Protein AF-A0A5C6BWR3-F1 (afdb_monomer)

Radius of gyration: 22.63 Å; Cα contacts (8 Å, |Δi|>4): 790; chains: 1; bounding box: 56×44×79 Å

Nearest PDB structures (foldseek):
  6s6y-assembly1_D  TM=9.626E-01  e=1.693E-39  Methylorubrum extorquens PA1
  1m5s-assembly1_D  TM=9.335E-01  e=1.043E-38  Methanosarcina barkeri
  1ftr-assembly1_B  TM=9.523E-01  e=1.504E-36  Methanopyrus kandleri
  1m5h-assembly1_D  TM=9.415E-01  e=1.917E-36  Archaeoglobus fulgidus
  8fmw-assembly1_F  TM=3.858E-01  e=1.982E-01  Borreliella burgdorferi B31

InterPro domains:
  IPR002770 Formylmethanofuran: tetrahydromethanopterin formyltransferase Ftr, C-terminal [PF02741] (184-334)
  IPR014053 Formylmethanofuran: tetrahydromethanopterin formyltransferase Ftr [MF_00579] (21-335)
  IPR014053 Formylmethanofuran: tetrahydromethanopterin formyltransferase Ftr [NF002554] (22-335)
  IPR014053 Formylmethanofuran: tetrahydromethanopterin formyltransferase Ftr [TIGR03119] (28-334)
  IPR022667 Formylmethanofuran: tetrahydromethanopterin formyltransferase Ftr, N-terminal [PF01913] (22-159)
  IPR023447 Formylmethanofuran: tetrahydromethanopterin formyltransferase Ftr, ferredoxin-like superfamily [G3DSA:3.30.70.520] (24-333)
  IPR023447 Formylmethanofuran: tetrahydromethanopterin formyltransferase Ftr, ferredoxin-like superfamily [G3DSA:3.30.70.520] (37-199)
  IPR023447 Formylmethanofuran: tetrahydromethanopterin formyltransferase Ftr, ferredoxin-like superfamily [SSF55112] (22-182)
  IPR023447 Formylmethanofuran: tetrahydromethanopterin formyltransferase Ftr, ferredoxin-like superfamily [SSF55112] (183-335)

Organism: NCBI:txid2714739

Structure (mmCIF, N/CA/C/O backbone):
data_AF-A0A5C6BWR3-F1
#
_entry.id   AF-A0A5C6BWR3-F1
#
loop_
_atom_site.group_PDB
_atom_site.id
_atom_site.type_symbol
_atom_site.label_atom_id
_atom_site.label_alt_id
_atom_site.label_comp_id
_atom_site.label_asym_id
_atom_site.label_entity_id
_atom_site.label_seq_id
_atom_site.pdbx_PDB_ins_code
_atom_site.Cartn_x
_atom_site.Cartn_y
_atom_site.Cartn_z
_atom_site.occupancy
_atom_site.B_iso_or_equiv
_atom_site.auth_seq_id
_atom_site.auth_comp_id
_atom_site.auth_asym_id
_atom_site.auth_atom_id
_atom_site.pdbx_PDB_model_num
ATOM 1 N N . MET A 1 1 ? 23.998 9.385 -43.412 1.00 41.91 1 MET A N 1
ATOM 2 C CA . MET A 1 1 ? 23.043 8.281 -43.187 1.00 41.91 1 MET A CA 1
ATOM 3 C C . MET A 1 1 ? 23.664 7.295 -42.193 1.00 41.91 1 MET A C 1
ATOM 5 O O . MET A 1 1 ? 23.845 6.146 -42.541 1.00 41.91 1 MET A O 1
ATOM 9 N N . ASN A 1 2 ? 24.094 7.783 -41.014 1.00 42.47 2 ASN A N 1
ATOM 10 C CA . ASN A 1 2 ? 24.922 7.006 -40.073 1.00 42.47 2 ASN A CA 1
ATOM 11 C C . ASN A 1 2 ? 24.901 7.549 -38.621 1.00 42.47 2 ASN A C 1
ATOM 13 O O . ASN A 1 2 ? 25.891 7.437 -37.921 1.00 42.47 2 ASN A O 1
ATOM 17 N N . SER A 1 3 ? 23.821 8.198 -38.167 1.00 47.53 3 SER A N 1
ATOM 18 C CA . SER A 1 3 ? 23.766 8.791 -36.810 1.00 47.53 3 SER A CA 1
ATOM 19 C C . SER A 1 3 ? 22.638 8.259 -35.924 1.00 47.53 3 SER A C 1
ATOM 21 O O . SER A 1 3 ? 22.672 8.482 -34.722 1.00 47.53 3 SER A O 1
ATOM 23 N N . ALA A 1 4 ? 21.644 7.566 -36.487 1.00 39.88 4 ALA A N 1
ATOM 24 C CA . ALA A 1 4 ? 20.575 6.944 -35.705 1.00 39.88 4 ALA A CA 1
ATOM 25 C C . ALA A 1 4 ? 20.993 5.550 -35.204 1.00 39.88 4 ALA A C 1
ATOM 27 O O . ALA A 1 4 ? 20.824 5.249 -34.028 1.00 39.88 4 ALA A O 1
ATOM 28 N N . ASP A 1 5 ? 21.638 4.748 -36.058 1.00 36.44 5 ASP A N 1
ATOM 29 C CA . ASP A 1 5 ? 22.061 3.384 -35.708 1.00 36.44 5 ASP A CA 1
ATOM 30 C C . ASP A 1 5 ? 23.201 3.347 -34.669 1.00 36.44 5 ASP A C 1
ATOM 32 O O . ASP A 1 5 ? 23.242 2.446 -33.834 1.00 36.44 5 ASP A O 1
ATOM 36 N N . GLU A 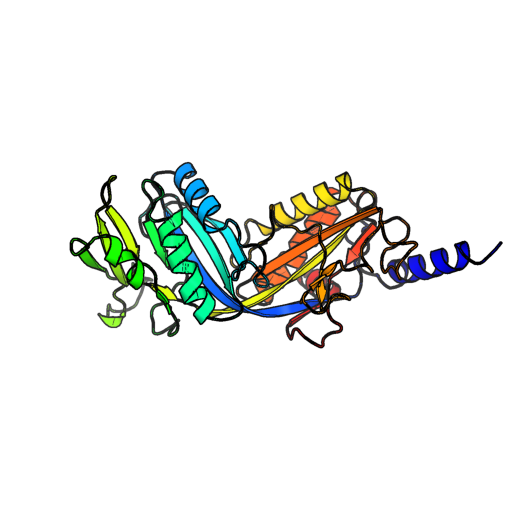1 6 ? 24.091 4.348 -34.648 1.00 36.38 6 GLU A N 1
ATOM 37 C CA . GLU A 1 6 ? 25.180 4.445 -33.656 1.00 36.38 6 GLU A CA 1
ATOM 38 C C . GLU A 1 6 ? 24.684 4.827 -32.249 1.00 36.38 6 GLU A C 1
ATOM 40 O O . GLU A 1 6 ? 25.209 4.324 -31.255 1.00 36.38 6 GLU A O 1
ATOM 45 N N . VAL A 1 7 ? 23.649 5.669 -32.148 1.00 44.06 7 VAL A N 1
ATOM 46 C CA . VAL A 1 7 ? 23.061 6.083 -30.859 1.00 44.06 7 VAL A CA 1
ATOM 47 C C . VAL A 1 7 ? 22.191 4.966 -30.281 1.00 44.06 7 VAL A C 1
ATOM 49 O O . VAL A 1 7 ? 22.315 4.646 -29.101 1.00 44.06 7 VAL A O 1
ATOM 52 N N . VAL A 1 8 ? 21.396 4.298 -31.127 1.00 41.22 8 VAL A N 1
ATOM 53 C CA . VAL A 1 8 ? 20.618 3.111 -30.733 1.00 41.22 8 VAL A CA 1
ATOM 54 C C . VAL A 1 8 ? 21.549 1.997 -30.241 1.00 41.22 8 VAL A C 1
ATOM 56 O O . VAL A 1 8 ? 21.293 1.423 -29.187 1.00 41.22 8 VAL A O 1
ATOM 59 N N . SER A 1 9 ? 22.669 1.762 -30.938 1.00 41.53 9 SER A N 1
ATOM 60 C CA . SER A 1 9 ? 23.713 0.799 -30.555 1.00 41.53 9 SER A CA 1
ATOM 61 C C . SER A 1 9 ? 24.334 1.095 -29.180 1.00 41.53 9 SER A C 1
ATOM 63 O O . SER A 1 9 ? 24.514 0.174 -28.379 1.00 41.53 9 SER A O 1
ATOM 65 N N . ALA A 1 10 ? 24.634 2.363 -28.874 1.00 46.97 10 ALA A N 1
ATOM 66 C CA . ALA A 1 10 ? 25.263 2.762 -27.612 1.00 46.97 10 ALA A CA 1
ATOM 67 C C . ALA A 1 10 ? 24.335 2.606 -26.388 1.00 46.97 10 ALA A C 1
ATOM 69 O O . ALA A 1 10 ? 24.792 2.164 -25.330 1.00 46.97 10 ALA A O 1
ATOM 70 N N . ASP A 1 11 ? 23.037 2.896 -26.529 1.00 50.03 11 ASP A N 1
ATOM 71 C CA . ASP A 1 11 ? 22.071 2.811 -25.423 1.00 50.03 11 ASP A CA 1
ATOM 72 C C . ASP A 1 11 ? 21.618 1.372 -25.123 1.00 50.03 11 ASP A C 1
ATOM 74 O O . ASP A 1 11 ? 21.481 1.009 -23.951 1.00 50.03 11 ASP A O 1
ATOM 78 N N . THR A 1 12 ? 21.487 0.494 -26.131 1.00 48.09 12 THR A N 1
ATOM 79 C CA . THR A 1 12 ? 21.347 -0.958 -25.879 1.00 48.09 12 THR A CA 1
ATOM 80 C C . THR A 1 12 ? 22.572 -1.546 -25.181 1.00 48.09 12 THR A C 1
ATOM 82 O O . THR A 1 12 ? 22.444 -2.512 -24.425 1.00 48.09 12 THR A O 1
ATOM 85 N N . HIS A 1 13 ? 23.755 -0.954 -25.382 1.00 45.31 13 HIS A N 1
ATOM 86 C CA . HIS A 1 13 ? 24.987 -1.452 -24.781 1.00 45.31 13 HIS A CA 1
ATOM 87 C C . HIS A 1 13 ? 24.979 -1.311 -23.252 1.00 45.31 13 HIS A C 1
ATOM 89 O O . HIS A 1 13 ? 25.303 -2.281 -22.574 1.00 45.31 13 HIS A O 1
ATOM 95 N N . ARG A 1 14 ? 24.507 -0.180 -22.699 1.00 53.06 14 ARG A N 1
ATOM 96 C CA . ARG A 1 14 ? 24.440 0.056 -21.237 1.00 53.06 14 ARG A CA 1
ATOM 97 C C . ARG A 1 14 ? 23.651 -1.014 -20.479 1.00 53.06 14 ARG A C 1
ATOM 99 O O . ARG A 1 14 ? 24.096 -1.502 -19.449 1.00 53.06 14 ARG A O 1
ATOM 106 N N . TRP A 1 15 ? 22.499 -1.430 -20.998 1.00 59.53 15 TRP A N 1
ATOM 107 C CA . TRP A 1 15 ? 21.642 -2.402 -20.312 1.00 59.53 15 TRP A CA 1
ATOM 108 C C . TRP A 1 15 ? 22.181 -3.836 -20.371 1.00 59.53 15 TRP A C 1
ATOM 110 O O . TRP A 1 15 ? 21.967 -4.611 -19.437 1.00 59.53 15 TRP A O 1
ATOM 120 N N . VAL A 1 16 ? 22.881 -4.194 -21.454 1.00 52.94 16 VAL A N 1
ATOM 121 C CA . VAL A 1 16 ? 23.348 -5.565 -21.715 1.00 52.94 16 VAL A CA 1
ATOM 122 C C . VAL A 1 16 ? 24.736 -5.835 -21.126 1.00 52.94 16 VAL A C 1
ATOM 124 O O . VAL A 1 16 ? 24.954 -6.946 -20.642 1.00 52.94 16 VAL A O 1
ATOM 127 N N . THR A 1 17 ? 25.658 -4.863 -21.121 1.00 52.78 17 THR A N 1
ATOM 128 C CA . THR A 1 17 ? 27.005 -5.063 -20.548 1.00 52.78 17 THR A CA 1
ATOM 129 C C . THR A 1 17 ? 27.085 -4.831 -19.042 1.00 52.78 17 THR A C 1
ATOM 131 O O . THR A 1 17 ? 27.896 -5.489 -18.397 1.00 52.78 17 THR A O 1
ATOM 134 N N . ASP A 1 18 ? 26.214 -3.995 -18.462 1.00 56.44 18 ASP A N 1
ATOM 135 C CA . ASP A 1 18 ? 26.294 -3.612 -17.038 1.00 56.44 18 ASP A CA 1
ATOM 136 C C . ASP A 1 18 ? 25.306 -4.373 -16.124 1.00 56.44 18 ASP A C 1
ATOM 138 O O . ASP A 1 18 ? 25.186 -4.074 -14.936 1.00 56.44 18 ASP A O 1
ATOM 142 N N . SER A 1 19 ? 24.611 -5.392 -16.647 1.00 66.31 19 SER A N 1
ATOM 143 C CA . SER A 1 19 ? 23.618 -6.191 -15.903 1.00 66.31 19 SER A CA 1
ATOM 144 C C . SER A 1 19 ? 24.008 -7.678 -15.828 1.00 66.31 19 SER A C 1
ATOM 146 O O . SER A 1 19 ? 23.371 -8.513 -16.480 1.00 66.31 19 SER A O 1
ATOM 148 N N . PRO A 1 20 ? 25.045 -8.061 -15.052 1.00 78.81 20 PRO A N 1
ATOM 149 C CA . PRO A 1 20 ? 25.453 -9.464 -14.908 1.00 78.81 20 PRO A CA 1
ATOM 150 C C . PRO A 1 20 ? 24.359 -10.347 -14.293 1.00 78.81 20 PRO A C 1
ATOM 152 O O . PRO A 1 20 ? 24.307 -11.549 -14.555 1.00 78.81 20 PRO A O 1
ATOM 155 N N . LEU A 1 21 ? 23.470 -9.765 -13.482 1.00 92.62 21 LEU A N 1
ATOM 156 C CA . LEU A 1 21 ? 22.380 -10.493 -12.853 1.00 92.62 21 LEU A CA 1
ATOM 157 C C . LEU A 1 21 ? 21.209 -10.689 -13.822 1.00 92.62 21 LEU A C 1
ATOM 159 O O . LEU A 1 21 ? 20.688 -9.739 -14.409 1.00 92.62 21 LEU A O 1
ATOM 163 N N . ARG A 1 22 ? 20.754 -11.941 -13.922 1.00 94.44 22 ARG A N 1
ATOM 164 C CA . ARG A 1 22 ? 19.570 -12.342 -14.686 1.00 94.44 22 ARG A CA 1
ATOM 165 C C . ARG A 1 22 ? 18.644 -13.230 -13.861 1.00 94.44 22 ARG A C 1
ATOM 167 O O . ARG A 1 22 ? 19.094 -14.005 -13.007 1.00 94.44 22 ARG A O 1
ATOM 174 N N . ILE A 1 23 ? 17.350 -13.130 -14.148 1.00 96.00 23 ILE A N 1
ATOM 175 C CA . ILE A 1 23 ? 16.297 -14.016 -13.635 1.00 96.00 23 ILE A CA 1
ATOM 176 C C . ILE A 1 23 ? 15.417 -14.403 -14.820 1.00 96.00 23 ILE A C 1
ATOM 178 O O . ILE A 1 23 ? 14.924 -13.514 -15.505 1.00 96.00 23 ILE A O 1
ATOM 182 N N . ALA A 1 24 ? 15.242 -15.702 -15.086 1.00 95.69 24 ALA A N 1
ATOM 183 C CA . ALA A 1 24 ? 14.538 -16.187 -16.284 1.00 95.69 24 ALA A CA 1
ATOM 184 C C . ALA A 1 24 ? 15.028 -15.4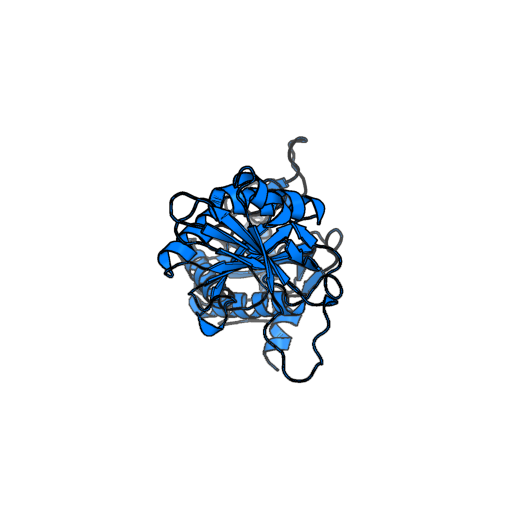98 -17.580 1.00 95.69 24 ALA A C 1
ATOM 186 O O . ALA A 1 24 ? 14.240 -15.029 -18.401 1.00 95.69 24 ALA A O 1
ATOM 187 N N . ASP A 1 25 ? 16.353 -15.353 -17.697 1.00 95.25 25 ASP A N 1
ATOM 188 C CA . ASP A 1 25 ? 17.074 -14.629 -18.756 1.00 95.25 25 ASP A CA 1
ATOM 189 C C . ASP A 1 25 ? 16.767 -13.127 -18.901 1.00 95.25 25 ASP A C 1
ATOM 191 O O . ASP A 1 25 ? 17.398 -12.453 -19.723 1.00 95.25 25 ASP A O 1
ATOM 195 N N . VAL A 1 26 ? 15.878 -12.568 -18.075 1.00 96.75 26 VAL A N 1
ATOM 196 C CA . VAL A 1 26 ? 15.601 -11.129 -17.999 1.00 96.75 26 VAL A CA 1
ATOM 197 C C . VAL A 1 26 ? 16.766 -10.430 -17.289 1.00 96.75 26 VAL A C 1
ATOM 199 O O . VAL A 1 26 ? 17.092 -10.809 -16.158 1.00 96.75 26 VAL A O 1
ATOM 202 N N . PRO A 1 27 ? 17.414 -9.429 -17.912 1.00 95.56 27 PRO A N 1
ATOM 203 C CA . PRO A 1 27 ? 18.480 -8.663 -17.275 1.00 95.56 27 PRO A CA 1
ATOM 204 C C . PRO A 1 27 ? 17.935 -7.750 -16.174 1.00 95.56 27 PRO A C 1
ATOM 206 O O . PRO A 1 27 ? 16.902 -7.095 -16.339 1.00 95.56 27 PRO A O 1
ATOM 209 N N . ILE A 1 28 ? 18.660 -7.687 -15.057 1.00 96.44 28 ILE A N 1
ATOM 210 C CA . ILE A 1 28 ? 18.368 -6.787 -13.940 1.00 96.44 28 ILE A CA 1
ATOM 211 C C . ILE A 1 28 ? 19.413 -5.675 -13.920 1.00 96.44 28 ILE A C 1
ATOM 213 O O . ILE A 1 28 ? 20.599 -5.948 -13.747 1.00 96.44 28 ILE A O 1
ATOM 217 N N . HIS A 1 29 ? 18.983 -4.423 -14.050 1.00 94.44 29 HIS A N 1
ATOM 218 C CA . HIS A 1 29 ? 19.881 -3.271 -14.044 1.00 94.44 29 HIS A CA 1
ATOM 219 C C . HIS A 1 29 ? 20.571 -3.101 -12.682 1.00 94.44 29 HIS A C 1
ATOM 221 O O . HIS A 1 29 ? 19.919 -3.167 -11.637 1.00 94.44 29 HIS A O 1
ATOM 227 N N . ALA A 1 30 ? 21.887 -2.863 -12.694 1.00 93.56 30 ALA A N 1
ATOM 228 C CA . ALA A 1 30 ? 22.700 -2.557 -11.515 1.00 93.56 30 ALA A CA 1
ATOM 229 C C . ALA A 1 30 ? 22.419 -1.138 -10.978 1.00 93.56 30 ALA A C 1
ATOM 231 O O . ALA A 1 30 ? 23.242 -0.231 -11.064 1.00 93.56 30 ALA A O 1
ATOM 232 N N . THR A 1 31 ? 21.221 -0.946 -10.430 1.00 95.50 31 THR A N 1
ATOM 233 C CA . THR A 1 31 ? 20.740 0.322 -9.868 1.00 95.50 31 THR A CA 1
ATOM 234 C C . THR A 1 31 ? 20.068 0.095 -8.511 1.00 95.50 31 THR A C 1
ATOM 236 O O . THR A 1 31 ? 20.087 -1.014 -7.967 1.00 95.50 31 THR A O 1
ATOM 239 N N . PHE A 1 32 ? 19.470 1.139 -7.942 1.00 97.50 32 PHE A N 1
ATOM 240 C CA . PHE A 1 32 ? 18.723 1.073 -6.693 1.00 97.50 32 PHE A CA 1
ATOM 241 C C . PHE A 1 32 ? 17.388 1.808 -6.772 1.00 97.50 32 PHE A C 1
ATOM 243 O O . PHE A 1 32 ? 17.242 2.766 -7.531 1.00 97.50 32 PHE A O 1
ATOM 250 N N . ALA A 1 33 ? 16.437 1.362 -5.950 1.00 98.38 33 ALA A N 1
ATOM 251 C CA . ALA A 1 33 ? 15.227 2.112 -5.639 1.00 98.38 33 ALA A CA 1
ATOM 252 C C . ALA A 1 33 ? 15.500 3.073 -4.477 1.00 98.38 33 ALA A C 1
ATOM 254 O O . ALA A 1 33 ? 16.098 2.672 -3.474 1.00 98.38 33 ALA A O 1
ATOM 255 N N . GLU A 1 34 ? 15.066 4.326 -4.596 1.00 98.19 34 GLU A N 1
ATOM 256 C CA . GLU A 1 34 ? 15.233 5.341 -3.549 1.00 98.19 34 GLU A CA 1
ATOM 257 C C . GLU A 1 34 ? 13.909 5.601 -2.828 1.00 98.19 34 GLU A C 1
ATOM 259 O O . GLU A 1 34 ? 12.944 6.057 -3.437 1.00 98.19 34 GLU A O 1
ATOM 264 N N . ALA A 1 35 ? 13.885 5.320 -1.525 1.00 98.12 35 ALA A N 1
ATOM 265 C CA . ALA A 1 35 ? 12.690 5.376 -0.693 1.00 98.12 35 ALA A CA 1
ATOM 266 C C . ALA A 1 35 ? 12.846 6.332 0.501 1.00 98.12 35 ALA A C 1
ATOM 268 O O . ALA A 1 35 ? 13.946 6.769 0.867 1.00 98.12 35 ALA A O 1
ATOM 269 N N . PHE A 1 36 ? 11.716 6.648 1.124 1.00 97.75 36 PHE A N 1
ATOM 270 C CA . PHE A 1 36 ? 11.552 7.772 2.037 1.00 97.75 36 PHE A CA 1
ATOM 271 C C . PHE A 1 36 ? 11.055 7.325 3.401 1.00 97.75 36 PHE A C 1
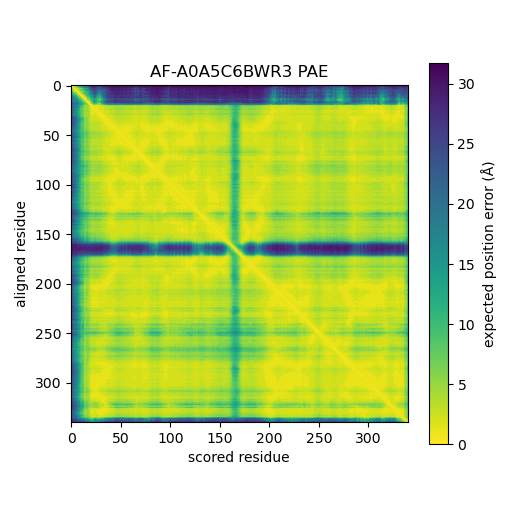ATOM 273 O O . PHE A 1 36 ? 10.320 6.349 3.523 1.00 97.75 36 PHE A O 1
ATOM 280 N N . ASP A 1 37 ? 11.422 8.083 4.430 1.00 98.19 37 ASP A N 1
ATOM 281 C CA . ASP A 1 37 ? 10.810 7.917 5.740 1.00 98.19 37 ASP A CA 1
ATOM 282 C C . ASP A 1 37 ? 9.346 8.320 5.711 1.00 98.19 37 ASP A C 1
ATOM 284 O O . ASP A 1 37 ? 8.981 9.399 5.238 1.00 98.19 37 ASP A O 1
ATOM 288 N N . MET A 1 38 ? 8.520 7.477 6.308 1.00 98.31 38 MET A N 1
ATOM 289 C CA . MET A 1 38 ? 7.101 7.716 6.485 1.00 98.31 38 MET A CA 1
ATOM 290 C C . MET A 1 38 ? 6.682 7.357 7.903 1.00 98.31 38 MET A C 1
ATOM 292 O O . MET A 1 38 ? 7.436 6.786 8.691 1.00 98.31 38 MET A O 1
ATOM 296 N N . LYS A 1 39 ? 5.452 7.721 8.252 1.00 98.50 39 LYS A N 1
ATOM 297 C CA . LYS A 1 39 ? 4.769 7.161 9.416 1.00 98.50 39 LYS A CA 1
ATOM 298 C C . LYS A 1 39 ? 3.755 6.158 8.922 1.00 98.50 39 LYS A C 1
ATOM 300 O O . LYS A 1 39 ? 3.093 6.428 7.922 1.00 98.50 39 LYS A O 1
ATOM 305 N N . MET A 1 40 ? 3.572 5.079 9.667 1.00 98.56 40 MET A N 1
ATOM 306 C CA . MET A 1 40 ? 2.536 4.100 9.376 1.00 98.56 40 MET A CA 1
ATOM 307 C C . MET A 1 40 ? 1.656 3.799 10.581 1.00 98.56 40 MET A C 1
ATOM 309 O O . MET A 1 40 ? 2.041 4.002 11.737 1.00 98.56 40 MET A O 1
ATOM 313 N N . THR A 1 41 ? 0.463 3.293 10.295 1.00 98.69 41 THR A N 1
ATOM 314 C CA . THR A 1 41 ? -0.357 2.547 11.247 1.00 98.69 41 THR A CA 1
ATOM 315 C C . THR A 1 41 ? -0.923 1.306 10.566 1.00 98.69 41 THR A C 1
ATOM 317 O O . THR A 1 41 ? -0.984 1.228 9.337 1.00 98.69 41 THR A O 1
ATOM 320 N N . ARG A 1 42 ? -1.350 0.343 11.380 1.00 98.44 42 ARG A N 1
ATOM 321 C CA . ARG A 1 42 ? -2.005 -0.884 10.941 1.00 98.44 42 ARG A CA 1
ATOM 322 C C . ARG A 1 42 ? -3.374 -0.985 11.594 1.00 98.44 42 ARG A C 1
ATOM 324 O O . ARG A 1 42 ? -3.518 -0.716 12.790 1.00 98.44 42 ARG A O 1
ATOM 331 N N . LEU A 1 43 ? -4.368 -1.374 10.811 1.00 98.62 43 LEU A N 1
ATOM 332 C CA . LEU A 1 43 ? -5.763 -1.496 11.223 1.00 98.62 43 LEU A CA 1
ATOM 333 C C . LEU A 1 43 ? -6.274 -2.889 10.893 1.00 98.62 43 LEU A C 1
ATOM 335 O O . LEU A 1 43 ? -5.831 -3.496 9.921 1.00 98.62 43 LEU A O 1
ATOM 339 N N . ILE A 1 44 ? -7.235 -3.360 11.678 1.00 98.75 44 ILE A N 1
ATOM 340 C CA . ILE A 1 44 ? -7.971 -4.590 11.404 1.00 98.75 44 ILE A CA 1
ATOM 341 C C . ILE A 1 44 ? -9.450 -4.232 11.318 1.00 98.75 44 ILE A C 1
ATOM 343 O O . ILE A 1 44 ? -10.012 -3.681 12.266 1.00 98.75 44 ILE A O 1
ATOM 347 N N . ILE A 1 45 ? -10.070 -4.539 10.183 1.00 98.81 45 ILE A N 1
ATOM 348 C CA . ILE A 1 45 ? -11.523 -4.495 10.017 1.00 98.81 45 ILE A CA 1
ATOM 349 C C . ILE A 1 45 ? -12.027 -5.928 10.083 1.00 98.81 45 ILE A C 1
ATOM 351 O O . ILE A 1 45 ? -11.466 -6.804 9.426 1.00 98.81 45 ILE A O 1
ATOM 355 N N . THR A 1 46 ? -13.085 -6.161 10.848 1.00 98.88 46 THR A N 1
ATOM 356 C CA . THR A 1 46 ? -13.821 -7.430 10.843 1.00 98.88 46 THR A CA 1
ATOM 357 C C . THR A 1 46 ? -15.279 -7.175 10.497 1.00 98.88 46 THR A C 1
ATOM 359 O O . THR A 1 46 ? -15.771 -6.056 10.662 1.00 98.88 46 THR A O 1
ATOM 362 N N . ALA A 1 47 ? -15.972 -8.193 10.002 1.00 98.69 47 ALA A N 1
ATOM 363 C CA . ALA A 1 47 ? -17.377 -8.115 9.615 1.00 98.69 47 ALA A CA 1
ATOM 364 C C . ALA A 1 47 ? -18.058 -9.483 9.784 1.00 98.69 47 ALA A C 1
ATOM 366 O O . ALA A 1 47 ? -17.436 -10.442 10.238 1.00 98.69 47 ALA A O 1
ATOM 367 N N . ALA A 1 48 ? -19.352 -9.584 9.474 1.00 98.25 48 ALA A N 1
ATOM 368 C CA . ALA A 1 48 ? -20.078 -10.855 9.554 1.00 98.25 48 ALA A CA 1
ATOM 369 C C . ALA A 1 48 ? -19.530 -11.919 8.584 1.00 98.25 48 ALA A C 1
ATOM 371 O O . ALA A 1 48 ? -19.513 -13.104 8.916 1.00 98.25 48 ALA A O 1
ATOM 372 N N . ASP A 1 49 ? -19.051 -11.494 7.416 1.00 97.94 49 ASP A N 1
ATOM 373 C CA . ASP A 1 49 ? -18.457 -12.341 6.387 1.00 97.94 49 ASP A CA 1
ATOM 374 C C . ASP A 1 49 ? -17.346 -11.594 5.625 1.00 97.94 49 ASP A C 1
ATOM 376 O O . ASP A 1 49 ? -17.075 -10.411 5.855 1.00 97.94 49 ASP A O 1
ATOM 380 N N . GLN A 1 50 ? -16.664 -12.307 4.725 1.00 97.00 50 GLN A N 1
ATOM 381 C CA . GLN A 1 50 ? -15.562 -11.739 3.950 1.00 97.00 50 GLN A CA 1
ATOM 382 C C . GLN A 1 50 ? -16.028 -10.689 2.930 1.00 97.00 50 GLN A C 1
ATOM 384 O O . GLN A 1 50 ? -15.251 -9.794 2.604 1.00 97.00 50 GLN A O 1
ATOM 389 N N . GLU A 1 51 ? -17.264 -10.772 2.437 1.00 98.38 51 GLU A N 1
ATOM 390 C CA . GLU A 1 51 ? -17.790 -9.834 1.443 1.00 98.38 51 GLU A CA 1
ATOM 391 C C . GLU A 1 51 ? -17.934 -8.437 2.057 1.00 98.38 51 GLU A C 1
ATOM 393 O O . GLU A 1 51 ? -17.434 -7.459 1.494 1.00 98.38 51 GLU A O 1
ATOM 398 N N . TRP A 1 52 ? -18.497 -8.346 3.265 1.00 98.44 52 TRP A N 1
ATOM 399 C CA . TRP A 1 52 ? -18.571 -7.082 4.002 1.00 98.44 52 TRP A CA 1
ATOM 400 C C . TRP A 1 52 ? -17.194 -6.535 4.389 1.00 98.44 52 TRP A C 1
ATOM 402 O O . TRP A 1 52 ? -16.962 -5.327 4.282 1.00 98.44 52 TRP A O 1
ATOM 412 N N . CYS A 1 53 ? -16.258 -7.405 4.786 1.00 97.69 53 CYS A N 1
ATOM 413 C CA . CYS A 1 53 ? -14.867 -7.013 5.034 1.00 97.69 53 CYS A CA 1
ATOM 414 C C . CYS A 1 53 ? -14.227 -6.386 3.791 1.00 97.69 53 CYS A C 1
ATOM 416 O O . CYS A 1 53 ? -13.666 -5.290 3.864 1.00 97.69 53 CYS A O 1
ATOM 418 N N . ASP A 1 54 ? -14.325 -7.070 2.650 1.00 97.94 54 ASP A N 1
ATOM 419 C CA . ASP A 1 54 ? -13.731 -6.628 1.392 1.00 97.94 54 ASP A CA 1
ATOM 420 C C . ASP A 1 54 ? -14.374 -5.314 0.912 1.00 97.94 54 ASP A C 1
ATOM 422 O O . ASP A 1 54 ? -13.660 -4.418 0.460 1.00 97.94 54 ASP A O 1
ATOM 426 N N . ALA A 1 55 ? -15.692 -5.145 1.076 1.00 98.69 55 ALA A N 1
ATOM 427 C CA . ALA A 1 55 ? -16.398 -3.907 0.743 1.00 98.69 55 ALA A CA 1
ATOM 428 C C . ALA A 1 55 ? -15.950 -2.719 1.617 1.00 98.69 55 ALA A C 1
ATOM 430 O O . ALA A 1 55 ? -15.636 -1.646 1.091 1.00 98.69 55 ALA A O 1
ATOM 431 N N . ALA A 1 56 ? -15.863 -2.910 2.941 1.00 98.75 56 ALA A N 1
ATOM 432 C CA . ALA A 1 56 ? -15.383 -1.886 3.873 1.00 98.75 56 ALA A CA 1
ATOM 433 C C . ALA A 1 56 ? -13.934 -1.483 3.570 1.00 98.75 56 ALA A C 1
ATOM 435 O O . ALA A 1 56 ? -13.601 -0.295 3.527 1.00 98.75 56 ALA A O 1
ATOM 436 N N . ALA A 1 57 ? -13.073 -2.474 3.324 1.00 98.44 57 ALA A N 1
ATOM 437 C CA . ALA A 1 57 ? -11.682 -2.240 2.980 1.00 98.44 57 ALA A CA 1
ATOM 438 C C . ALA A 1 57 ? -11.550 -1.500 1.648 1.00 98.44 57 ALA A C 1
ATOM 440 O O . ALA A 1 57 ? -10.889 -0.466 1.608 1.00 98.44 57 ALA A O 1
ATOM 441 N N . ALA A 1 58 ? -12.221 -1.953 0.585 1.00 98.44 58 ALA A N 1
ATOM 442 C CA . ALA A 1 58 ? -12.190 -1.297 -0.721 1.00 98.44 58 ALA A CA 1
ATOM 443 C C . ALA A 1 58 ? -12.614 0.179 -0.634 1.00 98.44 58 ALA A C 1
ATOM 445 O O . ALA A 1 58 ? -11.945 1.050 -1.196 1.00 98.44 58 ALA A O 1
ATOM 446 N N . ALA A 1 59 ? -13.675 0.478 0.125 1.00 98.69 59 ALA A N 1
ATOM 447 C CA . ALA A 1 59 ? -14.110 1.849 0.369 1.00 98.69 59 ALA A CA 1
ATOM 448 C C . ALA A 1 59 ? -13.064 2.660 1.156 1.00 98.69 59 ALA A C 1
ATOM 450 O O . ALA A 1 59 ? -12.771 3.801 0.797 1.00 98.69 59 ALA A O 1
ATOM 451 N N . MET A 1 60 ? -12.473 2.078 2.206 1.00 98.56 60 MET A N 1
ATOM 452 C CA . MET A 1 60 ? -11.509 2.759 3.075 1.00 98.56 60 MET A CA 1
ATOM 453 C C . MET A 1 60 ? -10.192 3.094 2.365 1.00 98.56 60 MET A C 1
ATOM 455 O O . MET A 1 60 ? -9.641 4.184 2.568 1.00 98.56 60 MET A O 1
ATOM 459 N N . VAL A 1 61 ? -9.683 2.162 1.556 1.00 98.56 61 VAL A N 1
ATOM 460 C CA . VAL A 1 61 ? -8.386 2.294 0.877 1.00 98.56 61 VAL A CA 1
ATOM 461 C C . VAL A 1 61 ? -8.478 3.060 -0.449 1.00 98.56 61 VAL A C 1
ATOM 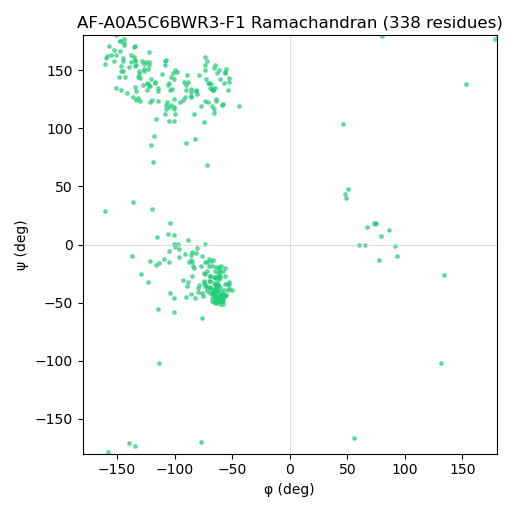463 O O . VAL A 1 61 ? -7.470 3.536 -0.966 1.00 98.56 61 VAL A O 1
ATOM 466 N N . GLY A 1 62 ? -9.689 3.241 -0.988 1.00 97.81 62 GLY A N 1
ATOM 467 C CA . GLY A 1 62 ? -9.929 4.015 -2.206 1.00 97.81 62 GLY A CA 1
ATOM 468 C C . GLY A 1 62 ? -9.395 5.452 -2.126 1.00 97.81 62 GLY A C 1
ATOM 469 O O . GLY A 1 62 ? -9.367 6.067 -1.060 1.00 97.81 62 GLY A O 1
ATOM 470 N N . PHE A 1 63 ? -8.961 6.012 -3.262 1.00 98.06 63 PHE A N 1
ATOM 471 C CA . PHE A 1 63 ? -8.308 7.332 -3.328 1.00 98.06 63 PHE A CA 1
ATOM 472 C C . PHE A 1 63 ? -7.144 7.465 -2.322 1.00 98.06 63 PHE A C 1
ATOM 474 O O . PHE A 1 63 ? -7.080 8.410 -1.537 1.00 98.06 63 PHE A O 1
ATOM 481 N N . GLY A 1 64 ? -6.263 6.465 -2.292 1.00 98.06 64 GLY A N 1
ATOM 482 C CA . GLY A 1 64 ? -5.169 6.329 -1.327 1.00 98.06 64 GLY A CA 1
ATOM 483 C C . GLY A 1 64 ? -3.854 5.899 -1.972 1.00 98.06 64 GLY A C 1
ATOM 484 O O . GLY A 1 64 ? -3.146 5.077 -1.408 1.00 98.06 64 GLY A O 1
ATOM 485 N N . THR A 1 65 ? -3.565 6.387 -3.183 1.00 97.88 65 THR A N 1
ATOM 486 C CA . THR A 1 65 ? -2.479 5.847 -4.020 1.00 97.88 65 THR A CA 1
ATOM 487 C C . THR A 1 65 ? -1.144 6.554 -3.845 1.00 97.88 65 THR A C 1
ATOM 489 O O . THR A 1 65 ? -0.112 5.952 -4.094 1.00 97.88 65 THR A O 1
ATOM 492 N N . SER A 1 66 ? -1.160 7.850 -3.519 1.00 96.44 66 SER A N 1
ATOM 493 C CA . SER A 1 66 ? 0.061 8.628 -3.319 1.00 96.44 66 SER A CA 1
ATOM 494 C C . SER A 1 66 ? -0.147 9.763 -2.329 1.00 96.44 66 SER A C 1
ATOM 496 O O . SER A 1 66 ? -1.103 10.543 -2.455 1.00 96.44 66 SER A O 1
ATOM 498 N N . VAL A 1 67 ? 0.795 9.930 -1.402 1.00 94.62 67 VAL A N 1
ATOM 499 C CA . VAL A 1 67 ? 0.759 11.018 -0.415 1.00 94.62 67 VAL A CA 1
ATOM 500 C C . VAL A 1 67 ? 0.809 12.416 -1.031 1.00 94.62 67 VAL A C 1
ATOM 502 O O . VAL A 1 67 ? 0.341 13.358 -0.395 1.00 94.62 67 VAL A O 1
ATOM 505 N N . ILE A 1 68 ? 1.296 12.560 -2.270 1.00 90.50 68 ILE A N 1
ATOM 506 C CA . ILE A 1 68 ? 1.424 13.855 -2.962 1.00 90.50 68 ILE A CA 1
ATOM 507 C C . ILE A 1 68 ? 0.072 14.574 -3.074 1.00 90.50 68 ILE A C 1
ATOM 509 O O . ILE A 1 68 ? -0.003 15.781 -2.854 1.00 90.50 68 ILE A O 1
ATOM 513 N N . ALA A 1 69 ? -0.995 13.845 -3.412 1.00 93.12 69 ALA A N 1
ATOM 514 C CA . ALA A 1 69 ? -2.322 14.429 -3.637 1.00 93.12 69 ALA A CA 1
ATOM 515 C C . ALA A 1 69 ? -3.451 13.727 -2.865 1.00 93.12 69 ALA A C 1
ATOM 517 O O . ALA A 1 69 ? -4.460 14.363 -2.561 1.00 93.12 69 ALA A O 1
ATOM 518 N N . CYS A 1 70 ? -3.293 12.447 -2.507 1.00 96.88 70 CYS A N 1
ATOM 519 C CA . CYS A 1 70 ? -4.284 11.725 -1.700 1.00 96.88 70 CYS A CA 1
ATOM 520 C C . CYS A 1 70 ? -4.110 11.997 -0.194 1.00 96.88 70 CYS A C 1
ATOM 522 O O . CYS A 1 70 ? -5.035 11.785 0.593 1.00 96.88 70 CYS A O 1
ATOM 524 N N . GLY A 1 71 ? -2.920 12.452 0.222 1.00 95.81 71 GLY A N 1
ATOM 525 C CA . GLY A 1 71 ? -2.537 12.687 1.619 1.00 95.81 71 GLY A CA 1
ATOM 526 C C . GLY A 1 71 ? -2.189 11.421 2.412 1.00 95.81 71 GLY A C 1
ATOM 527 O O . GLY A 1 71 ? -1.604 11.519 3.485 1.00 95.81 71 GLY A O 1
ATOM 528 N N . VAL A 1 72 ? -2.508 10.236 1.893 1.00 98.44 72 VAL A N 1
ATOM 529 C CA . VAL A 1 72 ? -2.185 8.935 2.490 1.00 98.44 72 VAL A CA 1
ATOM 530 C C . VAL A 1 72 ? -1.972 7.909 1.378 1.00 98.44 72 VAL A C 1
ATOM 532 O O . VAL A 1 72 ? -2.666 7.952 0.358 1.00 98.44 72 VAL A O 1
ATOM 535 N N . GLU A 1 73 ? -1.028 7.006 1.598 1.00 98.81 73 GLU A N 1
ATOM 536 C CA . GLU A 1 73 ? -0.859 5.753 0.864 1.00 98.81 73 GLU A CA 1
ATOM 537 C C . GLU A 1 73 ? -1.456 4.634 1.717 1.00 98.81 73 GLU A C 1
ATOM 539 O O . GLU A 1 73 ? -1.067 4.445 2.865 1.00 98.81 73 GLU A O 1
ATOM 544 N N . ILE A 1 74 ? -2.498 3.963 1.234 1.00 98.81 74 ILE A N 1
ATOM 545 C CA . ILE A 1 74 ? -3.259 3.002 2.036 1.00 98.81 74 ILE A CA 1
ATOM 546 C C . ILE A 1 74 ? -3.766 1.877 1.146 1.00 98.81 74 ILE A C 1
ATOM 548 O O . ILE A 1 74 ? -4.329 2.123 0.083 1.00 98.81 74 ILE A O 1
ATOM 552 N N . ALA A 1 75 ? -3.586 0.638 1.592 1.00 98.69 75 ALA A N 1
ATOM 553 C CA . ALA A 1 75 ? -4.094 -0.531 0.891 1.00 98.69 75 ALA A CA 1
ATOM 554 C C . ALA A 1 75 ? -4.370 -1.684 1.855 1.00 98.69 75 ALA A C 1
ATOM 556 O O . ALA A 1 75 ? -3.959 -1.678 3.019 1.00 98.69 75 ALA A O 1
ATOM 557 N N . VAL A 1 76 ? -5.077 -2.686 1.339 1.00 98.31 76 VAL A N 1
ATOM 558 C CA . VAL A 1 76 ? -5.183 -3.981 2.003 1.00 98.31 76 VAL A CA 1
ATOM 559 C C . VAL A 1 76 ? -3.793 -4.600 2.049 1.00 98.31 76 VAL A C 1
ATOM 561 O O . VAL A 1 76 ? -3.146 -4.744 1.017 1.00 98.31 76 VAL A O 1
ATOM 564 N N . GLU A 1 77 ? -3.360 -4.959 3.251 1.00 97.56 77 GLU A N 1
ATOM 565 C CA . GLU A 1 77 ? -2.174 -5.782 3.459 1.00 97.56 77 GLU A CA 1
ATOM 566 C C . GLU A 1 77 ? -2.523 -7.231 3.126 1.00 97.56 77 GLU A C 1
ATOM 568 O O . GLU A 1 77 ? -2.015 -7.796 2.168 1.00 97.56 77 GLU A O 1
ATOM 573 N N . ARG A 1 78 ? -3.450 -7.820 3.892 1.00 95.06 78 ARG A N 1
ATOM 574 C CA . ARG A 1 78 ? -3.897 -9.202 3.700 1.00 95.06 78 ARG A CA 1
ATOM 575 C C . ARG A 1 78 ? -5.259 -9.457 4.332 1.00 95.06 78 ARG A C 1
ATOM 577 O O . ARG A 1 78 ? -5.688 -8.749 5.244 1.00 95.06 78 ARG A O 1
ATOM 584 N N . ARG A 1 79 ? -5.915 -10.526 3.883 1.00 96.06 79 ARG A N 1
ATOM 585 C CA . ARG A 1 79 ? -7.077 -11.102 4.573 1.00 96.06 79 ARG A CA 1
ATOM 586 C C . ARG A 1 79 ? -6.631 -11.845 5.836 1.00 96.06 79 ARG A C 1
ATOM 588 O O . ARG A 1 79 ? -5.515 -12.366 5.889 1.00 96.06 79 ARG A O 1
ATOM 595 N N . LEU A 1 80 ? -7.507 -11.871 6.834 1.00 96.06 80 LEU A N 1
ATOM 596 C CA . LEU A 1 80 ? -7.301 -12.506 8.132 1.00 96.06 80 LEU A CA 1
ATOM 597 C C . LEU A 1 80 ? -8.372 -13.568 8.369 1.00 96.06 80 LEU A C 1
ATOM 599 O O . LEU A 1 80 ? -9.562 -13.337 8.134 1.00 96.06 80 LEU A O 1
ATOM 603 N N . LEU A 1 81 ? -7.949 -14.717 8.883 1.00 95.38 81 LEU A N 1
ATOM 604 C CA . LEU A 1 81 ? -8.853 -15.742 9.387 1.00 95.38 81 LEU A CA 1
ATOM 605 C C . LEU A 1 81 ? -9.497 -15.290 10.701 1.00 95.38 81 LEU A C 1
ATOM 607 O O . LEU A 1 81 ? -8.925 -14.504 11.452 1.00 95.38 81 LEU A O 1
ATOM 611 N N . ALA A 1 82 ? -10.648 -15.875 11.032 1.00 96.19 82 ALA A N 1
ATOM 612 C CA . ALA A 1 82 ? -11.329 -15.658 12.309 1.00 96.19 82 ALA A CA 1
ATOM 613 C C . ALA A 1 82 ? -10.407 -15.823 13.531 1.00 96.19 82 ALA A C 1
ATOM 615 O O . ALA A 1 82 ? -10.468 -15.028 14.462 1.00 96.19 82 ALA A O 1
ATOM 616 N N . SER A 1 83 ? -9.504 -16.805 13.500 1.00 95.31 83 SER A N 1
ATOM 617 C CA . SER A 1 83 ? -8.531 -17.072 14.568 1.00 95.31 83 SER A CA 1
ATOM 618 C C . SER A 1 83 ? -7.443 -16.007 14.729 1.00 95.31 83 SER A C 1
ATOM 620 O O . SER A 1 83 ? -6.722 -16.029 15.720 1.00 95.31 83 SER A O 1
ATOM 622 N N . GLU A 1 84 ? -7.282 -15.114 13.753 1.00 93.44 84 GLU A N 1
ATOM 623 C CA . GLU A 1 84 ? -6.279 -14.044 13.757 1.00 93.44 84 GLU A CA 1
ATOM 624 C C . GLU A 1 84 ? -6.869 -12.688 14.172 1.00 93.44 84 GLU A C 1
ATOM 626 O O . GLU A 1 84 ? -6.143 -11.696 14.223 1.00 93.44 84 GLU A O 1
ATOM 631 N N . THR A 1 85 ? -8.180 -12.610 14.427 1.00 95.88 85 THR A N 1
ATOM 632 C CA . THR A 1 85 ? -8.863 -11.345 14.716 1.00 95.88 85 THR A CA 1
ATOM 633 C C . THR A 1 85 ? -9.286 -11.224 16.180 1.00 95.88 85 THR A C 1
ATOM 635 O O . THR A 1 85 ? -9.537 -12.234 16.843 1.00 95.88 85 THR A O 1
ATOM 638 N N . PRO A 1 86 ? -9.424 -9.991 16.707 1.00 92.50 86 PRO A N 1
ATOM 639 C CA . PRO A 1 86 ? -9.772 -9.784 18.114 1.00 92.50 86 PRO A CA 1
ATOM 640 C C . PRO A 1 86 ? -11.164 -10.279 18.530 1.00 92.50 86 PRO A C 1
ATOM 642 O O . PRO A 1 86 ? -11.395 -10.493 19.718 1.00 92.50 86 PRO A O 1
ATOM 645 N N . ASP A 1 87 ? -12.103 -10.416 17.592 1.00 95.50 87 ASP A N 1
ATOM 646 C CA . ASP A 1 87 ? -13.502 -10.773 17.861 1.00 95.50 87 ASP A CA 1
ATOM 647 C C . ASP A 1 87 ? -13.923 -12.126 17.266 1.00 95.50 87 ASP A C 1
ATOM 649 O O . ASP A 1 87 ? -15.098 -12.489 17.345 1.00 95.50 87 ASP A O 1
ATOM 653 N N . GLY A 1 88 ? -12.980 -12.890 16.703 1.00 96.88 88 GLY A N 1
ATOM 654 C CA . GLY A 1 88 ? -13.245 -14.227 16.173 1.00 96.88 88 GLY A CA 1
ATOM 655 C C . GLY A 1 88 ? -14.021 -14.237 14.854 1.00 96.88 88 GLY A C 1
ATOM 656 O O . GLY A 1 88 ? -14.600 -15.265 14.501 1.00 96.88 88 GLY A O 1
ATOM 657 N N . ARG A 1 89 ? -14.071 -13.114 14.132 1.00 98.25 89 ARG A N 1
ATOM 658 C CA . ARG A 1 89 ? -14.770 -12.973 12.846 1.00 98.25 89 ARG A CA 1
ATOM 659 C C . ARG A 1 89 ? -13.781 -12.884 11.680 1.00 98.25 89 ARG A C 1
ATOM 661 O O . ARG A 1 89 ? -12.616 -12.563 11.903 1.00 98.25 89 ARG A O 1
ATOM 668 N N . PRO A 1 90 ? -14.174 -13.182 10.428 1.00 98.38 90 PRO A N 1
ATOM 669 C CA . PRO A 1 90 ? -13.295 -12.926 9.288 1.00 98.38 90 PRO A CA 1
ATOM 670 C C . PRO A 1 90 ? -12.886 -11.451 9.250 1.00 98.38 90 PRO A C 1
ATOM 672 O O . PRO A 1 90 ? -13.658 -10.569 9.640 1.00 98.38 90 PRO A O 1
ATOM 675 N N . GLY A 1 91 ? -11.671 -11.182 8.777 1.00 98.31 91 GLY A N 1
ATOM 676 C CA . GLY A 1 91 ? -11.122 -9.836 8.810 1.00 98.31 91 GLY A CA 1
ATOM 677 C C . GLY A 1 91 ? -10.193 -9.500 7.658 1.00 98.31 91 GLY A C 1
ATOM 678 O O . GLY A 1 91 ? -9.846 -10.321 6.810 1.00 98.31 91 GLY A O 1
ATOM 679 N N . VAL A 1 92 ? -9.776 -8.244 7.647 1.00 98.38 92 VAL A N 1
ATOM 680 C CA . VAL A 1 92 ? -8.823 -7.686 6.696 1.00 98.38 92 VAL A CA 1
ATOM 681 C C . VAL A 1 92 ? -7.909 -6.713 7.423 1.00 98.38 92 VAL A C 1
ATOM 683 O O . VAL A 1 92 ? -8.363 -5.836 8.163 1.00 98.38 92 VAL A O 1
ATOM 686 N N . ALA A 1 93 ? -6.609 -6.890 7.215 1.00 98.31 93 ALA A N 1
ATOM 687 C CA . ALA A 1 93 ? -5.596 -5.971 7.686 1.00 98.31 93 ALA A CA 1
ATOM 688 C C . ALA A 1 93 ? -5.327 -4.898 6.631 1.00 98.31 93 ALA A C 1
ATOM 690 O O . ALA A 1 93 ? -5.221 -5.182 5.435 1.00 98.31 93 ALA A O 1
ATOM 691 N N . ILE A 1 94 ? -5.202 -3.659 7.089 1.00 98.75 94 ILE A N 1
ATOM 692 C CA . ILE A 1 94 ? -4.902 -2.493 6.262 1.00 98.75 94 ILE A CA 1
ATOM 693 C C . ILE A 1 94 ? -3.658 -1.827 6.826 1.00 98.75 94 ILE A C 1
ATOM 695 O O . ILE A 1 94 ? -3.578 -1.573 8.032 1.00 98.75 94 ILE A O 1
ATOM 699 N N . LEU A 1 95 ? -2.722 -1.497 5.942 1.00 98.81 95 LEU A N 1
ATOM 700 C CA . LEU A 1 95 ? -1.600 -0.629 6.265 1.00 98.81 95 LEU A CA 1
ATOM 701 C C . LEU A 1 95 ? -1.844 0.739 5.638 1.00 98.81 95 LEU A C 1
ATOM 703 O O . LEU A 1 95 ? -2.331 0.847 4.512 1.00 98.81 95 LEU A O 1
ATOM 707 N N . ALA A 1 96 ? -1.521 1.783 6.393 1.00 98.81 96 ALA A N 1
ATOM 708 C CA . ALA A 1 96 ? -1.644 3.158 5.948 1.00 98.81 96 ALA A CA 1
ATOM 709 C C . ALA A 1 96 ? -0.379 3.936 6.288 1.00 98.81 96 ALA A C 1
ATOM 711 O O . ALA A 1 96 ? 0.066 3.918 7.436 1.00 98.81 96 ALA A O 1
ATOM 712 N N . PHE A 1 97 ? 0.137 4.660 5.305 1.00 98.81 97 PHE A N 1
ATOM 713 C CA . PHE A 1 97 ? 1.382 5.401 5.324 1.00 98.81 97 PHE A CA 1
ATOM 714 C C . PHE A 1 97 ? 1.109 6.868 5.002 1.00 98.81 97 PHE A C 1
ATOM 716 O O . PHE A 1 97 ? 0.311 7.207 4.128 1.00 98.81 97 PHE A O 1
ATOM 723 N N . ALA A 1 98 ? 1.761 7.772 5.724 1.00 98.50 98 ALA A N 1
ATOM 724 C CA . ALA A 1 98 ? 1.725 9.192 5.404 1.00 98.50 98 ALA A CA 1
ATOM 725 C C . ALA A 1 98 ? 3.061 9.865 5.717 1.00 98.50 98 ALA A C 1
ATOM 727 O O . ALA A 1 98 ? 3.838 9.400 6.552 1.00 98.50 98 ALA A O 1
ATOM 728 N N . VAL A 1 99 ? 3.284 11.032 5.112 1.00 96.75 99 VAL A N 1
ATOM 729 C CA . VAL A 1 99 ? 4.483 11.858 5.346 1.00 96.75 99 VAL A CA 1
ATOM 730 C C . VAL A 1 99 ? 4.627 12.321 6.801 1.00 96.75 99 VAL A C 1
ATOM 732 O O . VAL A 1 99 ? 5.701 12.732 7.229 1.00 96.75 99 VAL A O 1
ATOM 735 N N . SER A 1 100 ? 3.546 12.296 7.589 1.00 97.94 100 SER A N 1
ATOM 736 C CA . SER A 1 100 ? 3.585 12.676 8.999 1.00 97.94 100 SER A CA 1
ATOM 737 C C . SER A 1 100 ? 2.508 11.982 9.827 1.00 97.94 100 SER A C 1
ATOM 739 O O . SER A 1 100 ? 1.451 11.598 9.329 1.00 97.94 100 SER A O 1
ATOM 741 N N . GLY A 1 101 ? 2.743 11.906 11.139 1.00 97.81 101 GLY A N 1
ATOM 742 C CA . GLY A 1 101 ? 1.770 11.361 12.083 1.00 97.81 101 GLY A CA 1
ATOM 743 C C . GLY A 1 101 ? 0.485 12.186 12.153 1.00 97.81 101 GLY A C 1
ATOM 744 O O . GLY A 1 101 ? -0.593 11.617 12.263 1.00 97.81 101 GLY A O 1
ATOM 745 N N . LYS A 1 102 ? 0.587 13.512 11.992 1.00 97.94 102 LYS A N 1
ATOM 746 C CA . LYS A 1 102 ? -0.576 14.411 11.946 1.00 97.94 102 LYS A CA 1
ATOM 747 C C . LYS A 1 102 ? -1.489 14.108 10.759 1.00 97.94 102 LYS A C 1
ATOM 749 O O . LYS A 1 102 ? -2.705 14.188 10.893 1.00 97.94 102 LYS A O 1
ATOM 754 N N . GLU A 1 103 ? -0.916 13.751 9.610 1.00 98.06 103 GLU A N 1
ATOM 755 C CA . GLU A 1 103 ? -1.722 13.398 8.442 1.00 98.06 103 GLU A CA 1
ATOM 756 C C . GLU A 1 103 ? -2.408 12.036 8.637 1.00 98.06 103 GLU A C 1
ATOM 758 O O . GLU A 1 103 ? -3.591 11.928 8.329 1.00 98.06 103 GLU A O 1
ATOM 763 N N . LEU A 1 104 ? -1.757 11.045 9.269 1.00 98.19 104 LEU A N 1
ATOM 764 C CA . LEU A 1 104 ? -2.441 9.809 9.696 1.00 98.19 104 LEU A CA 1
ATOM 765 C C . LEU A 1 104 ? -3.595 10.098 10.669 1.00 98.19 104 LEU A C 1
ATOM 767 O O . LEU A 1 104 ? -4.710 9.616 10.475 1.00 98.19 104 LEU A O 1
ATOM 771 N N . GLU A 1 105 ? -3.350 10.926 11.687 1.00 97.81 105 GLU A N 1
ATOM 772 C CA . GLU A 1 105 ? -4.345 11.327 12.693 1.00 97.81 105 GLU A CA 1
ATOM 773 C C . GLU A 1 105 ? -5.556 12.053 12.080 1.00 97.81 105 GLU A C 1
ATOM 775 O O . GLU A 1 105 ? -6.642 12.031 12.655 1.00 97.81 105 GLU A O 1
ATOM 780 N N . LYS A 1 106 ? -5.393 12.653 10.897 1.00 97.69 106 LYS A N 1
ATOM 781 C CA . LYS A 1 106 ? -6.457 13.298 10.118 1.00 97.69 106 LYS A CA 1
ATOM 782 C C . LYS A 1 106 ? -7.154 12.335 9.150 1.00 97.69 106 LYS A C 1
ATOM 784 O O . LYS A 1 106 ? -8.380 12.345 9.053 1.00 97.69 106 LYS A O 1
ATOM 789 N N . GLN A 1 107 ? -6.393 11.528 8.412 1.00 98.38 107 GLN A N 1
ATOM 790 C CA . GLN A 1 107 ? -6.900 10.686 7.323 1.00 98.38 107 GLN A CA 1
ATOM 791 C C . GLN A 1 107 ? -7.640 9.452 7.839 1.00 98.38 107 GLN A C 1
ATOM 793 O O . GLN A 1 107 ? -8.727 9.138 7.351 1.00 98.38 107 GLN A O 1
ATOM 798 N N . ILE A 1 108 ? -7.088 8.772 8.846 1.00 98.62 108 ILE A N 1
ATOM 799 C CA . ILE A 1 108 ? -7.628 7.496 9.324 1.00 98.62 108 ILE A CA 1
ATOM 800 C C . ILE A 1 108 ? -9.026 7.637 9.936 1.00 98.62 108 ILE A C 1
ATOM 802 O O . ILE A 1 108 ? -9.913 6.912 9.485 1.00 98.62 108 ILE A O 1
ATOM 806 N N . PRO A 1 109 ? -9.305 8.573 10.868 1.00 98.44 109 PRO A N 1
ATOM 807 C CA . PRO A 1 109 ? -10.655 8.704 11.416 1.00 98.44 109 PRO A CA 1
ATOM 808 C C . PRO A 1 109 ? -11.676 9.110 10.352 1.00 98.44 109 PRO A C 1
ATOM 810 O O . PRO A 1 109 ? -12.809 8.640 10.383 1.00 98.44 109 PRO A O 1
ATOM 813 N N . ARG A 1 110 ? -11.285 9.966 9.395 1.00 98.38 110 ARG A N 1
ATOM 814 C CA . ARG A 1 110 ? -12.168 10.403 8.306 1.00 98.38 110 ARG A CA 1
ATOM 815 C C . ARG A 1 110 ? -12.587 9.225 7.430 1.00 98.38 110 ARG A C 1
ATOM 817 O O . ARG A 1 110 ? -13.770 9.079 7.141 1.00 98.38 110 ARG A O 1
ATOM 824 N N . ARG A 1 111 ? -11.628 8.388 7.031 1.00 98.69 111 ARG A N 1
ATOM 825 C CA . ARG A 1 111 ? -11.882 7.187 6.225 1.00 98.69 111 ARG A CA 1
ATOM 826 C C . ARG A 1 111 ? -12.663 6.148 7.018 1.00 98.69 111 ARG A C 1
ATOM 828 O O . ARG A 1 111 ? -13.705 5.697 6.566 1.00 98.69 111 ARG A O 1
ATOM 835 N N . ALA A 1 112 ? -12.236 5.843 8.241 1.00 98.75 112 ALA A N 1
ATOM 836 C CA . ALA A 1 112 ? -12.938 4.908 9.113 1.00 98.75 112 ALA A CA 1
ATOM 837 C C . ALA A 1 112 ? -14.402 5.319 9.348 1.00 98.75 112 ALA A C 1
ATOM 839 O O . ALA A 1 112 ? -15.297 4.489 9.246 1.00 98.75 112 ALA A O 1
ATOM 840 N N . GLY A 1 113 ? -14.665 6.603 9.600 1.00 98.62 113 GLY A N 1
ATOM 841 C CA . GLY A 1 113 ? -16.013 7.102 9.867 1.00 98.62 113 GLY A CA 1
ATOM 842 C C . GLY A 1 113 ? -16.942 7.142 8.654 1.00 98.62 113 GLY A C 1
ATOM 843 O O . GLY A 1 113 ? -18.151 7.156 8.846 1.00 98.62 113 GLY A O 1
ATOM 844 N N . GLN A 1 114 ? -16.409 7.188 7.430 1.00 98.56 114 GLN A N 1
ATOM 845 C CA . GLN A 1 114 ? -17.209 7.289 6.200 1.00 98.56 114 GLN A CA 1
ATOM 846 C C . GLN A 1 114 ? -17.212 6.007 5.359 1.00 98.56 114 GLN A C 1
ATOM 848 O O . GLN A 1 114 ? -18.028 5.888 4.448 1.00 98.56 114 GLN A O 1
ATOM 853 N N . CYS A 1 115 ? -16.321 5.060 5.660 1.00 98.75 115 CYS A N 1
ATOM 854 C CA . CYS A 1 115 ? -16.156 3.823 4.898 1.00 98.75 115 CYS A CA 1
ATOM 855 C C . CYS A 1 115 ? -16.325 2.560 5.749 1.00 98.75 115 CYS A C 1
ATOM 857 O O . CYS A 1 115 ? -16.773 1.549 5.224 1.00 98.75 115 CYS A O 1
ATOM 859 N N . VAL A 1 116 ? -15.952 2.598 7.035 1.00 98.81 116 VAL A N 1
ATOM 860 C CA . VAL A 1 116 ? -16.030 1.426 7.923 1.00 98.81 116 VAL A CA 1
ATOM 861 C C . VAL A 1 116 ? -17.263 1.525 8.805 1.00 98.81 116 VAL A C 1
ATOM 863 O O . VAL A 1 116 ? -18.143 0.696 8.668 1.00 98.81 116 VAL A O 1
ATOM 866 N N . LEU A 1 117 ? -17.404 2.587 9.607 1.00 98.75 117 LEU A N 1
ATOM 867 C CA . LEU A 1 117 ? -18.573 2.811 10.475 1.00 98.75 117 LEU A CA 1
ATOM 868 C C . LEU A 1 117 ? -19.909 2.729 9.716 1.00 98.75 117 LEU A C 1
ATOM 870 O O . LEU A 1 117 ? -20.918 2.328 10.282 1.00 98.75 117 LEU A O 1
ATOM 874 N N . THR A 1 118 ? -19.915 3.130 8.446 1.00 98.69 118 THR A N 1
ATOM 875 C CA . THR A 1 118 ? -21.087 3.121 7.560 1.00 98.69 118 THR A CA 1
ATOM 876 C C . THR A 1 118 ? -21.311 1.784 6.848 1.00 98.69 118 THR A C 1
ATOM 878 O O . THR A 1 118 ? -22.373 1.591 6.259 1.00 98.69 118 THR A O 1
ATOM 881 N N . CYS A 1 119 ? -20.331 0.876 6.869 1.00 98.75 119 CYS A N 1
ATOM 882 C CA . CYS A 1 119 ? -20.424 -0.436 6.244 1.00 98.75 119 CYS A CA 1
ATOM 883 C C . CYS A 1 119 ? -21.081 -1.442 7.211 1.00 98.75 119 CYS A C 1
ATOM 885 O O . CYS A 1 119 ? -20.650 -1.528 8.369 1.00 98.75 119 CYS A O 1
ATOM 887 N N . PRO A 1 120 ? -22.091 -2.213 6.758 1.00 98.69 120 PRO A N 1
ATOM 888 C CA . PRO A 1 120 ? -22.819 -3.158 7.598 1.00 98.69 120 PRO A CA 1
ATOM 889 C C . PRO A 1 120 ? -21.925 -4.134 8.353 1.00 98.69 120 PRO A C 1
ATOM 891 O O . PRO A 1 120 ? -20.949 -4.662 7.818 1.00 98.69 120 PRO A O 1
ATOM 894 N N . THR A 1 121 ? -22.324 -4.448 9.584 1.00 98.56 121 THR A N 1
ATOM 895 C CA . THR A 1 121 ? -21.733 -5.485 10.443 1.00 98.56 121 THR A CA 1
ATOM 896 C C . THR A 1 121 ? -20.289 -5.237 10.884 1.00 98.56 121 THR A C 1
ATOM 898 O O . THR A 1 121 ? -19.722 -6.070 11.594 1.00 98.56 121 THR A O 1
ATOM 901 N N . THR A 1 122 ? -19.655 -4.139 10.476 1.00 98.88 122 THR A N 1
ATOM 902 C CA . THR A 1 122 ? -18.215 -3.970 10.686 1.00 98.88 122 THR A CA 1
ATOM 903 C C . THR A 1 122 ? -17.836 -3.667 12.137 1.00 98.88 122 THR A C 1
ATOM 905 O O . THR A 1 122 ? -18.603 -3.112 12.923 1.00 98.88 122 THR A O 1
ATOM 908 N N . ALA A 1 123 ? -16.599 -4.011 12.490 1.00 98.88 123 ALA A N 1
ATOM 909 C CA . ALA A 1 123 ? -15.898 -3.486 13.655 1.00 98.88 123 ALA A CA 1
ATOM 910 C C . ALA A 1 123 ? -14.461 -3.093 13.277 1.00 98.88 123 ALA A C 1
ATOM 912 O O . ALA A 1 123 ? -13.920 -3.567 12.276 1.00 98.88 123 ALA A O 1
ATOM 913 N N . LEU A 1 124 ? -13.851 -2.200 14.063 1.00 98.81 124 LEU A N 1
ATOM 914 C CA . LEU A 1 124 ? -12.534 -1.623 13.767 1.00 98.81 124 LEU A CA 1
ATOM 915 C C . LEU A 1 124 ? -11.570 -1.710 14.955 1.00 98.81 124 LEU A C 1
ATOM 917 O O . LEU A 1 124 ? -11.813 -1.139 16.022 1.00 98.81 124 LEU A O 1
ATOM 921 N N . TYR A 1 125 ? -10.421 -2.337 14.730 1.00 98.38 125 TYR A N 1
ATOM 922 C CA . TYR A 1 125 ? -9.408 -2.617 15.743 1.00 98.38 125 TYR A CA 1
ATOM 923 C C . TYR A 1 125 ? -8.040 -2.056 15.353 1.00 98.38 125 TYR A C 1
ATOM 925 O O . TYR A 1 125 ? -7.739 -1.837 14.175 1.00 98.38 125 TYR A O 1
ATOM 933 N N . ALA A 1 126 ? -7.191 -1.835 16.357 1.00 96.94 126 ALA A N 1
ATOM 934 C CA . ALA A 1 126 ? -5.775 -1.596 16.124 1.00 96.94 126 ALA A CA 1
ATOM 935 C C . ALA A 1 126 ? -5.116 -2.883 15.611 1.00 96.94 126 ALA A C 1
ATOM 937 O O . ALA A 1 126 ? -5.388 -3.961 16.128 1.00 96.94 126 ALA A O 1
ATOM 938 N N . GLY A 1 127 ? -4.243 -2.760 14.612 1.00 95.75 127 GLY A N 1
ATOM 939 C CA . GLY A 1 127 ? -3.496 -3.889 14.054 1.00 95.75 127 GLY A CA 1
ATOM 940 C C . GLY A 1 127 ? -2.023 -3.944 14.459 1.00 95.75 127 GLY A C 1
ATOM 941 O O . GLY A 1 127 ? -1.351 -4.895 14.076 1.00 95.75 127 GLY A O 1
ATOM 942 N N . LEU A 1 128 ? -1.508 -2.935 15.174 1.00 93.75 128 LEU A N 1
ATOM 943 C CA . LEU A 1 128 ? -0.171 -2.976 15.775 1.00 93.75 128 LEU A CA 1
ATOM 944 C C . LEU A 1 128 ? -0.263 -3.502 17.210 1.00 93.75 128 LEU A C 1
ATOM 946 O O . LEU A 1 128 ? -0.971 -2.913 18.034 1.00 93.75 128 LEU A O 1
ATOM 950 N N . ASP A 1 129 ? 0.494 -4.556 17.501 1.00 86.00 129 ASP A N 1
ATOM 951 C CA . ASP A 1 129 ? 0.542 -5.181 18.820 1.00 86.00 129 ASP A CA 1
ATOM 952 C C . ASP A 1 129 ? 1.342 -4.319 19.791 1.00 86.00 129 ASP A C 1
ATOM 954 O O . ASP A 1 129 ? 2.566 -4.224 19.729 1.00 86.00 129 ASP A O 1
ATOM 958 N N . GLY A 1 130 ? 0.639 -3.642 20.692 1.00 83.06 130 GLY A N 1
ATOM 959 C CA . GLY A 1 130 ? 1.281 -2.796 21.686 1.00 83.06 130 GLY A CA 1
ATOM 960 C C . GLY A 1 130 ? 0.406 -1.650 22.170 1.00 83.06 130 GLY A C 1
ATOM 961 O O . GLY A 1 130 ? -0.284 -0.955 21.410 1.00 83.06 130 GLY A O 1
ATOM 962 N N . GLY A 1 131 ? 0.461 -1.426 23.479 1.00 85.69 131 GLY A N 1
ATOM 963 C CA . GLY A 1 131 ? -0.171 -0.287 24.128 1.00 85.69 131 GLY A CA 1
ATOM 964 C C . GLY A 1 131 ? 0.609 1.023 23.940 1.00 85.69 131 GLY A C 1
ATOM 965 O O . GLY A 1 131 ? 1.570 1.091 23.169 1.00 85.69 131 GLY A O 1
ATOM 966 N N . PRO A 1 132 ? 0.220 2.079 24.672 1.00 86.25 132 PRO A N 1
ATOM 967 C CA . PRO A 1 132 ? 0.922 3.365 24.683 1.00 86.25 132 PRO A CA 1
ATOM 968 C C . PRO A 1 132 ? 2.388 3.298 25.145 1.00 86.25 132 PRO A C 1
ATOM 970 O O . PRO A 1 132 ? 3.149 4.218 24.873 1.00 86.25 132 PRO A O 1
ATOM 973 N N . THR A 1 133 ? 2.795 2.230 25.833 1.00 87.06 133 THR A N 1
ATOM 974 C CA . THR A 1 133 ? 4.190 1.995 26.239 1.00 87.06 133 THR A CA 1
ATOM 975 C C . THR A 1 133 ? 5.083 1.616 25.057 1.00 87.06 133 THR A C 1
ATOM 977 O O . THR A 1 133 ? 6.204 2.103 24.962 1.00 87.06 133 THR A O 1
ATOM 980 N N . VAL A 1 134 ? 4.575 0.788 24.137 1.00 89.56 134 VAL A N 1
ATOM 981 C CA . VAL A 1 134 ? 5.281 0.362 22.916 1.00 89.56 134 VAL A CA 1
ATOM 982 C C . VAL A 1 134 ? 5.149 1.423 21.824 1.00 89.56 134 VAL A C 1
ATOM 984 O O . VAL A 1 134 ? 6.130 1.815 21.198 1.00 89.56 134 VAL A O 1
ATOM 987 N N . TYR A 1 135 ? 3.932 1.936 21.629 1.00 93.25 135 TYR A N 1
ATOM 988 C CA . TYR A 1 135 ? 3.625 2.967 20.641 1.00 93.25 135 TYR A CA 1
ATOM 989 C C . TYR A 1 135 ? 3.051 4.203 21.342 1.00 93.25 135 TYR A C 1
ATOM 991 O O . TYR A 1 135 ? 1.827 4.340 21.421 1.00 93.25 135 TYR A O 1
ATOM 999 N N . PRO A 1 136 ? 3.897 5.123 21.843 1.00 91.94 136 PRO A N 1
ATOM 1000 C CA . PRO A 1 136 ? 3.435 6.321 22.555 1.00 91.94 136 PRO A CA 1
ATOM 1001 C C . PRO A 1 136 ? 2.668 7.283 21.648 1.00 91.94 136 PRO A C 1
ATOM 1003 O O . PRO A 1 136 ? 1.773 8.004 22.086 1.00 91.94 136 PRO A O 1
ATOM 1006 N N . ASN A 1 137 ? 2.990 7.268 20.356 1.00 96.62 137 ASN A N 1
ATOM 1007 C CA . ASN A 1 137 ? 2.249 7.991 19.342 1.00 96.62 137 ASN A CA 1
ATOM 1008 C C . ASN A 1 137 ? 1.065 7.148 18.857 1.00 96.62 137 ASN A C 1
ATOM 1010 O O . ASN A 1 137 ? 1.241 6.006 18.429 1.00 96.62 137 ASN A O 1
ATOM 1014 N N . ARG A 1 138 ? -0.138 7.729 18.883 1.00 96.06 138 ARG A N 1
ATOM 1015 C CA . ARG A 1 138 ? -1.390 7.029 18.567 1.00 96.06 138 ARG A CA 1
ATOM 1016 C C . ARG A 1 138 ? -2.185 7.769 17.493 1.00 96.06 138 ARG A C 1
ATOM 1018 O O . ARG A 1 138 ? -2.164 8.995 17.439 1.00 96.06 138 ARG A O 1
ATOM 1025 N N . VAL A 1 139 ? -2.929 7.023 16.686 1.00 98.19 139 VAL A N 1
ATOM 1026 C CA . VAL A 1 139 ? -3.947 7.539 15.765 1.00 98.19 139 VAL A CA 1
ATOM 1027 C C . VAL A 1 139 ? -5.319 7.331 16.413 1.00 98.19 139 VAL A C 1
ATOM 1029 O O . VAL A 1 139 ? -5.635 6.207 16.812 1.00 98.19 139 VAL A O 1
ATOM 1032 N N . PRO A 1 140 ? -6.147 8.382 16.566 1.00 98.19 140 PRO A N 1
ATOM 1033 C CA . PRO A 1 140 ? -7.453 8.232 17.190 1.00 98.19 140 PRO A CA 1
ATOM 1034 C C . PRO A 1 140 ? -8.380 7.390 16.305 1.00 98.19 140 PRO A C 1
ATOM 1036 O O . PRO A 1 140 ? -8.488 7.634 15.111 1.00 98.19 140 PRO A O 1
ATOM 1039 N N . LEU A 1 141 ? -9.089 6.428 16.895 1.00 98.25 141 LEU A N 1
ATOM 1040 C CA . LEU A 1 141 ? -10.121 5.645 16.209 1.00 98.25 141 LEU A CA 1
ATOM 1041 C C . LEU A 1 141 ? -11.479 5.979 16.830 1.00 98.25 141 LEU A C 1
ATOM 1043 O O . LEU A 1 141 ? -12.001 7.083 16.640 1.00 98.25 141 LEU A O 1
ATOM 1047 N N . GLY A 1 142 ? -12.003 5.102 17.689 1.00 98.12 142 GLY A N 1
ATOM 1048 C CA . GLY A 1 142 ? -13.188 5.368 18.501 1.00 98.12 142 GLY A CA 1
ATOM 1049 C C . GLY A 1 142 ? -13.055 6.615 19.377 1.00 98.12 142 GLY A C 1
ATOM 1050 O O . GLY A 1 142 ? -14.055 7.223 19.752 1.00 98.12 142 GLY A O 1
ATOM 1051 N N . LYS A 1 143 ? -11.831 7.086 19.656 1.00 97.88 143 LYS A N 1
ATOM 1052 C CA . LYS A 1 143 ? -11.597 8.380 20.309 1.00 97.88 143 LYS A CA 1
ATOM 1053 C C . LYS A 1 143 ? -12.280 9.545 19.575 1.00 97.88 143 LYS A C 1
ATOM 1055 O O . LYS A 1 143 ? -12.743 10.465 20.247 1.00 97.88 143 LYS A O 1
ATOM 1060 N N . THR A 1 144 ? -12.368 9.483 18.251 1.00 98.12 144 THR A N 1
ATOM 1061 C CA . THR A 1 144 ? -13.055 10.476 17.416 1.00 98.12 144 THR A CA 1
ATOM 1062 C C . THR A 1 144 ? -14.436 9.979 17.002 1.00 98.12 144 THR A C 1
ATOM 1064 O O . THR A 1 144 ? -15.413 10.707 17.147 1.00 98.12 144 THR A O 1
ATOM 1067 N N . LEU A 1 145 ? -14.543 8.726 16.547 1.00 98.62 145 LEU A N 1
ATOM 1068 C CA . LEU A 1 145 ? -15.781 8.198 15.961 1.00 98.62 145 LEU A CA 1
ATOM 1069 C C . LEU A 1 145 ? -16.946 8.121 16.955 1.00 98.62 145 LEU A C 1
ATOM 1071 O O . LEU A 1 145 ? -18.098 8.263 16.556 1.00 98.62 145 LEU A O 1
ATOM 1075 N N . ARG A 1 146 ? -16.665 7.960 18.256 1.00 98.62 146 ARG A N 1
ATOM 1076 C CA . ARG A 1 146 ? -17.700 7.786 19.288 1.00 98.62 146 ARG A CA 1
ATOM 1077 C C . ARG A 1 146 ? -18.746 8.892 19.347 1.00 98.62 146 ARG A C 1
ATOM 1079 O O . ARG A 1 146 ? -19.843 8.639 19.824 1.00 98.62 146 ARG A O 1
ATOM 1086 N N . TYR A 1 147 ? -18.398 10.107 18.924 1.00 98.62 147 TYR A N 1
ATOM 1087 C CA . TYR A 1 147 ? -19.306 11.249 18.994 1.00 98.62 147 TYR A CA 1
ATOM 1088 C C . TYR A 1 147 ? -20.495 11.103 18.041 1.00 98.62 147 TYR A C 1
ATOM 1090 O O . TYR A 1 147 ? -21.517 11.733 18.273 1.00 98.62 147 TYR A O 1
ATOM 1098 N N . PHE A 1 148 ? -20.400 10.224 17.036 1.00 98.69 148 PHE A N 1
ATOM 1099 C CA . PHE A 1 148 ? -21.539 9.857 16.197 1.00 98.69 148 PHE A CA 1
ATOM 1100 C C . PHE A 1 148 ? -22.692 9.228 16.996 1.00 98.69 148 PHE A C 1
ATOM 1102 O O . PHE A 1 148 ? -23.843 9.362 16.607 1.00 98.69 148 PHE A O 1
ATOM 1109 N N . GLY A 1 149 ? -22.399 8.595 18.137 1.00 98.56 149 GLY A N 1
ATOM 1110 C CA . GLY A 1 149 ? -23.418 8.027 19.020 1.00 98.56 149 GLY A CA 1
ATOM 1111 C C . GLY A 1 149 ? -24.224 9.059 19.814 1.00 98.56 149 GLY A C 1
ATOM 1112 O O . GLY A 1 149 ? -25.046 8.646 20.622 1.00 98.56 149 GLY A O 1
ATOM 1113 N N . ASP A 1 150 ? -23.966 10.361 19.647 1.00 98.50 150 ASP A N 1
ATOM 1114 C CA . ASP A 1 150 ? -24.735 11.476 20.227 1.00 98.50 150 ASP A CA 1
ATOM 1115 C C . ASP A 1 150 ? -25.030 11.353 21.738 1.00 98.50 150 ASP A C 1
ATOM 1117 O O . ASP A 1 150 ? -26.118 11.632 22.231 1.00 98.50 150 ASP A O 1
ATOM 1121 N N . GLY A 1 151 ? -24.045 10.872 22.503 1.00 98.38 151 GLY A N 1
ATOM 1122 C CA . GLY A 1 151 ? -24.154 10.697 23.956 1.00 98.38 151 GLY A CA 1
ATOM 1123 C C . GLY A 1 151 ? -24.608 9.306 24.402 1.00 98.38 151 GLY A C 1
ATOM 1124 O O . GLY A 1 151 ? -24.476 8.988 25.583 1.00 98.38 151 GLY A O 1
ATOM 1125 N N . TYR A 1 152 ? -25.052 8.452 23.480 1.00 98.56 152 TYR A N 1
ATOM 1126 C CA . TYR A 1 152 ? -25.498 7.083 23.761 1.00 98.56 152 TYR A CA 1
ATOM 1127 C C . TYR A 1 152 ? -24.383 6.032 23.649 1.00 98.56 152 TYR A C 1
ATOM 1129 O O . TYR A 1 152 ? -24.578 4.874 24.018 1.00 98.56 152 TYR A O 1
ATOM 1137 N N . GLN A 1 153 ? -23.199 6.410 23.159 1.00 98.62 153 GLN A N 1
ATOM 1138 C CA . GLN A 1 153 ? -22.041 5.520 23.092 1.00 98.62 153 GLN A CA 1
ATOM 1139 C C . GLN A 1 153 ? -21.601 5.013 24.477 1.00 98.62 153 GLN A C 1
ATOM 1141 O O . GLN A 1 153 ? -21.538 5.766 25.450 1.00 98.62 153 GLN A O 1
ATOM 1146 N N . ILE A 1 154 ? -21.182 3.747 24.552 1.00 98.25 154 ILE A N 1
ATOM 1147 C CA . ILE A 1 154 ? -20.705 3.124 25.796 1.00 98.25 154 ILE A CA 1
ATOM 1148 C C . ILE A 1 154 ? -19.220 2.781 25.674 1.00 98.25 154 ILE A C 1
ATOM 1150 O O . ILE A 1 154 ? -18.790 2.158 24.704 1.00 98.25 154 ILE A O 1
ATOM 1154 N N . SER A 1 155 ? -18.433 3.144 26.691 1.00 97.38 155 SER A N 1
ATOM 1155 C CA . SER A 1 155 ? -17.034 2.721 26.822 1.00 97.38 155 SER A CA 1
ATOM 1156 C C . SER A 1 155 ? -16.942 1.391 27.571 1.00 97.38 155 SER A C 1
ATOM 1158 O O . SER A 1 155 ? -17.588 1.202 28.603 1.00 97.38 155 SER A O 1
ATOM 1160 N N . LYS A 1 156 ? -16.058 0.503 27.115 1.00 95.00 156 LYS A N 1
ATOM 1161 C CA . LYS A 1 156 ? -15.626 -0.695 27.849 1.00 95.00 156 LYS A CA 1
ATOM 1162 C C . LYS A 1 156 ? -14.104 -0.762 27.873 1.00 95.00 156 LYS A C 1
ATOM 1164 O O . LYS A 1 156 ? -13.457 -0.354 26.917 1.00 95.00 156 LYS A O 1
ATOM 1169 N N . GLN A 1 157 ? -13.536 -1.227 28.977 1.00 93.06 157 GLN A N 1
ATOM 1170 C CA . GLN A 1 157 ? -12.113 -1.537 29.081 1.00 93.06 157 GLN A CA 1
ATOM 1171 C C . GLN A 1 157 ? -11.996 -3.039 29.284 1.00 93.06 157 GLN A C 1
ATOM 1173 O O . GLN A 1 157 ? -12.618 -3.576 30.198 1.00 93.06 157 GLN A O 1
ATOM 1178 N N . LEU A 1 158 ? -11.261 -3.702 28.400 1.00 88.00 158 LEU A N 1
ATOM 1179 C CA . LEU A 1 158 ? -11.044 -5.142 28.429 1.00 88.00 158 LEU A CA 1
ATOM 1180 C C . LEU A 1 158 ? -9.549 -5.400 28.543 1.00 88.00 158 LEU A C 1
ATOM 1182 O O . LEU A 1 158 ? -8.748 -4.691 27.939 1.00 88.00 158 LEU A O 1
ATOM 1186 N N . GLN A 1 159 ? -9.173 -6.417 29.307 1.00 81.25 159 GLN A N 1
ATOM 1187 C CA . GLN A 1 159 ? -7.791 -6.877 29.306 1.00 81.25 159 GLN A CA 1
ATOM 1188 C C . GLN A 1 159 ? -7.492 -7.566 27.964 1.00 81.25 159 GLN A C 1
ATOM 1190 O O . GLN A 1 159 ? -8.366 -8.277 27.456 1.00 81.25 159 GLN A O 1
ATOM 1195 N N . PRO A 1 160 ? -6.311 -7.350 27.362 1.00 68.19 160 PRO A N 1
ATOM 1196 C CA . PRO A 1 160 ? -5.912 -8.083 26.172 1.00 68.19 160 PRO A CA 1
ATOM 1197 C C . PRO A 1 160 ? -5.825 -9.585 26.494 1.00 68.19 160 PRO A C 1
ATOM 1199 O O . PRO A 1 160 ? -5.543 -9.949 27.642 1.00 68.19 160 PRO A O 1
ATOM 1202 N N . PRO A 1 161 ? -6.069 -10.470 25.512 1.00 56.81 161 PRO A N 1
ATOM 1203 C CA . PRO A 1 161 ? -5.819 -11.898 25.678 1.00 56.81 161 PRO A CA 1
ATOM 1204 C C . PRO A 1 161 ? -4.369 -12.114 26.131 1.00 56.81 161 PRO A C 1
ATOM 1206 O O . PRO A 1 161 ? -3.458 -11.494 25.584 1.00 56.81 161 PRO A O 1
ATOM 1209 N N . GLN A 1 162 ? -4.147 -12.949 27.150 1.00 53.16 162 GLN A N 1
ATOM 1210 C CA . GLN A 1 162 ? -2.801 -13.215 27.664 1.00 53.16 162 GLN A CA 1
ATOM 1211 C C . GLN A 1 162 ? -1.894 -13.756 26.549 1.00 53.16 162 GLN A C 1
ATOM 1213 O O . GLN A 1 162 ? -2.144 -14.839 26.024 1.00 53.16 162 GLN A O 1
ATOM 1218 N N . ALA A 1 163 ? -0.788 -13.066 26.267 1.00 46.81 163 ALA A N 1
ATOM 1219 C CA . ALA A 1 163 ? 0.433 -13.771 25.905 1.00 46.81 163 ALA A CA 1
ATOM 1220 C C . ALA A 1 163 ? 0.924 -14.447 27.194 1.00 46.81 163 ALA A C 1
ATOM 1222 O O . ALA A 1 163 ? 1.046 -13.801 28.233 1.00 46.81 163 ALA A O 1
ATOM 1223 N N . SER A 1 164 ? 1.089 -15.764 27.164 1.00 40.72 164 SER A N 1
ATOM 1224 C CA . SER A 1 164 ? 1.464 -16.589 28.315 1.00 40.72 164 SER A CA 1
ATOM 1225 C C . SER A 1 164 ? 2.603 -15.981 29.153 1.00 40.72 164 SER A C 1
ATOM 1227 O O . SER A 1 164 ? 3.713 -15.854 28.642 1.00 40.72 164 SER A O 1
ATOM 1229 N N . GLY A 1 165 ? 2.359 -15.691 30.439 1.00 46.38 165 GLY A N 1
ATOM 1230 C CA . GLY A 1 165 ? 3.426 -15.573 31.447 1.00 46.38 165 GLY A CA 1
ATOM 1231 C C . GLY A 1 165 ? 3.384 -14.377 32.402 1.00 46.38 165 GLY A C 1
ATOM 1232 O O . GLY A 1 165 ? 3.866 -14.522 33.522 1.00 46.38 165 GLY A O 1
ATOM 1233 N N . ASP A 1 166 ? 2.787 -13.242 32.029 1.00 50.50 166 ASP A N 1
ATOM 1234 C CA . ASP A 1 166 ? 2.871 -12.025 32.853 1.00 50.50 166 ASP A CA 1
ATOM 1235 C C . ASP A 1 166 ? 1.624 -11.763 33.714 1.00 50.50 166 ASP A C 1
ATOM 1237 O O . ASP A 1 166 ? 0.478 -11.984 33.309 1.00 50.50 166 ASP A O 1
ATOM 1241 N N . ASN A 1 167 ? 1.858 -11.260 34.932 1.00 46.62 167 ASN A N 1
ATOM 1242 C CA . ASN A 1 167 ? 0.802 -10.868 35.865 1.00 46.62 167 ASN A CA 1
ATOM 1243 C C . ASN A 1 167 ? 0.015 -9.660 35.316 1.00 46.62 167 ASN A C 1
ATOM 1245 O O . ASN A 1 167 ? 0.624 -8.672 34.899 1.00 46.62 167 ASN A O 1
ATOM 1249 N N . PRO A 1 168 ? -1.329 -9.685 35.349 1.00 46.16 168 PRO A N 1
ATOM 1250 C CA . PRO A 1 168 ? -2.144 -8.622 34.778 1.00 46.16 168 PRO A CA 1
ATOM 1251 C C . PRO A 1 168 ? -1.989 -7.318 35.569 1.00 46.16 168 PRO A C 1
ATOM 1253 O O . PRO A 1 168 ? -2.348 -7.242 36.744 1.00 46.16 168 PRO A O 1
ATOM 1256 N N . THR A 1 169 ? -1.514 -6.264 34.906 1.00 51.84 169 THR A N 1
ATOM 1257 C CA . THR A 1 169 ? -1.595 -4.887 35.406 1.00 51.84 169 THR A CA 1
ATOM 1258 C C . THR A 1 169 ? -2.761 -4.158 34.732 1.00 51.84 169 THR A C 1
ATOM 1260 O O . THR A 1 169 ? -3.156 -4.446 33.600 1.00 51.84 169 THR A O 1
ATOM 1263 N N . THR A 1 170 ? -3.363 -3.192 35.426 1.00 53.41 170 THR A N 1
ATOM 1264 C CA . THR A 1 170 ? -4.423 -2.325 34.877 1.00 53.41 170 THR A CA 1
ATOM 1265 C C . THR A 1 170 ? -3.925 -1.400 33.762 1.00 53.41 170 THR A C 1
ATOM 1267 O O . THR A 1 170 ? -4.736 -0.832 33.034 1.00 53.41 170 THR A O 1
ATOM 1270 N N . GLU A 1 171 ? -2.607 -1.276 33.593 1.00 58.06 171 GLU A N 1
ATOM 1271 C CA . GLU A 1 171 ? -1.960 -0.444 32.573 1.00 58.06 171 GLU A CA 1
ATOM 1272 C C . GLU A 1 171 ? -2.132 -0.987 31.146 1.00 58.06 171 GLU A C 1
ATOM 1274 O O . GLU A 1 171 ? -2.028 -0.222 30.188 1.00 58.06 171 GLU A O 1
ATOM 1279 N N . ASN A 1 172 ? -2.476 -2.271 30.995 1.00 69.31 172 ASN A N 1
ATOM 1280 C CA . ASN A 1 172 ? -2.628 -2.920 29.691 1.00 69.31 172 ASN A CA 1
ATOM 1281 C C . ASN A 1 172 ? -4.076 -2.993 29.183 1.00 69.31 172 ASN A C 1
ATOM 1283 O O . ASN A 1 172 ? -4.307 -3.513 28.093 1.00 69.31 172 ASN A O 1
ATOM 1287 N N . ALA A 1 173 ? -5.058 -2.468 29.925 1.00 83.50 173 ALA A N 1
ATOM 1288 C CA . ALA A 1 173 ? -6.457 -2.556 29.521 1.00 83.50 173 ALA A CA 1
ATOM 1289 C C . ALA A 1 173 ? -6.725 -1.788 28.211 1.00 83.50 173 ALA A C 1
ATOM 1291 O O . ALA A 1 173 ? -6.512 -0.577 28.102 1.00 83.50 173 ALA A O 1
ATOM 1292 N N . VAL A 1 174 ? -7.266 -2.488 27.218 1.00 90.12 174 VAL A N 1
ATOM 1293 C CA . VAL A 1 174 ? -7.648 -1.924 25.926 1.00 90.12 174 VAL A CA 1
ATOM 1294 C C . VAL A 1 174 ? -9.053 -1.342 26.023 1.00 90.12 174 VAL A C 1
ATOM 1296 O O . VAL A 1 174 ? -10.007 -2.005 26.437 1.00 90.12 174 VAL A O 1
ATOM 1299 N N . ARG A 1 175 ? -9.197 -0.074 25.634 1.00 95.00 175 ARG A N 1
ATOM 1300 C CA . ARG A 1 175 ? -10.494 0.606 25.617 1.00 95.00 175 ARG A CA 1
ATOM 1301 C C . ARG A 1 175 ? -11.190 0.431 24.270 1.00 95.00 175 ARG A C 1
ATOM 1303 O O . ARG A 1 175 ? -10.609 0.722 23.228 1.00 95.00 175 ARG A O 1
ATOM 1310 N N . TYR A 1 176 ? -12.469 0.084 24.330 1.00 97.62 176 TYR A N 1
ATOM 1311 C CA . TYR A 1 176 ? -13.387 -0.041 23.204 1.00 97.62 176 TYR A CA 1
ATOM 1312 C C . TYR A 1 176 ? -14.597 0.873 23.383 1.00 97.62 176 TYR A C 1
ATOM 1314 O O . TYR A 1 176 ? -14.988 1.205 24.508 1.00 97.62 176 TYR A O 1
ATOM 1322 N N . TRP A 1 177 ? -15.205 1.245 22.264 1.00 98.62 177 TRP A N 1
ATOM 1323 C CA . TRP A 1 177 ? -16.474 1.953 22.189 1.00 98.62 177 TRP A CA 1
ATOM 1324 C C . TRP A 1 177 ? -17.506 1.094 21.474 1.00 98.62 177 TRP A C 1
ATOM 1326 O O . TRP A 1 177 ? -17.195 0.468 20.465 1.00 98.62 177 TRP A O 1
ATOM 1336 N N . ARG A 1 178 ? -18.730 1.114 21.996 1.00 98.62 178 ARG A N 1
ATOM 1337 C CA . ARG A 1 178 ? -19.938 0.608 21.340 1.00 98.62 178 ARG A CA 1
ATOM 1338 C C . ARG A 1 178 ? -20.764 1.822 20.948 1.00 98.62 178 ARG A C 1
ATOM 1340 O O . ARG A 1 178 ? -21.190 2.571 21.830 1.00 98.62 178 ARG A O 1
ATOM 1347 N N . ILE A 1 179 ? -20.892 2.065 19.651 1.00 98.81 179 ILE A N 1
ATOM 1348 C CA . ILE A 1 179 ? -21.571 3.236 19.095 1.00 98.81 179 ILE A CA 1
ATOM 1349 C C . ILE A 1 179 ? -22.899 2.745 18.510 1.00 98.81 179 ILE A C 1
ATOM 1351 O O . ILE A 1 179 ? -22.853 1.923 17.595 1.00 98.81 179 ILE A O 1
ATOM 1355 N N . PRO A 1 180 ? -24.060 3.182 19.027 1.00 98.75 180 PRO A N 1
ATOM 1356 C CA . PRO A 1 180 ? -25.343 2.721 18.509 1.00 98.75 180 PRO A CA 1
ATOM 1357 C C . PRO A 1 180 ? -25.556 3.215 17.075 1.00 98.75 180 PRO A C 1
ATOM 1359 O O . PRO A 1 180 ? -25.337 4.389 16.774 1.00 98.75 180 PRO A O 1
ATOM 1362 N N . VAL A 1 181 ? -25.976 2.305 16.199 1.00 98.69 181 VAL A N 1
ATOM 1363 C CA . VAL A 1 181 ? -26.223 2.525 14.766 1.00 98.69 181 VAL A CA 1
ATOM 1364 C C . VAL A 1 181 ? -27.430 1.690 14.318 1.00 98.69 181 VAL A C 1
ATOM 1366 O O . VAL A 1 181 ? -27.979 0.914 15.096 1.00 98.69 181 VAL A O 1
ATOM 1369 N N . MET A 1 182 ? -27.888 1.853 13.073 1.00 98.69 182 MET A N 1
ATOM 1370 C CA . MET A 1 182 ? -29.136 1.224 12.608 1.00 98.69 182 MET A CA 1
ATOM 1371 C C . MET A 1 182 ? -29.116 -0.311 12.632 1.00 98.69 182 MET A C 1
ATOM 1373 O O . MET A 1 182 ? -30.153 -0.910 12.901 1.00 98.69 182 MET A O 1
ATOM 1377 N N . ASP A 1 183 ? -27.973 -0.947 12.361 1.00 97.69 183 ASP A N 1
ATOM 1378 C CA . ASP A 1 183 ? -27.836 -2.411 12.378 1.00 97.69 183 ASP A CA 1
ATOM 1379 C C . ASP A 1 183 ? -27.458 -2.973 13.763 1.00 97.69 183 ASP A C 1
ATOM 1381 O O . ASP A 1 183 ? -27.286 -4.182 13.913 1.00 97.69 183 ASP A O 1
ATOM 1385 N N . GLY A 1 184 ? -27.381 -2.117 14.790 1.00 98.31 184 GLY A N 1
ATOM 1386 C CA . GLY A 1 184 ? -27.046 -2.490 16.160 1.00 98.31 184 GLY A CA 1
ATOM 1387 C C . GLY A 1 184 ? -25.964 -1.590 16.747 1.00 98.31 184 GLY A C 1
ATOM 1388 O O . GLY A 1 184 ? -26.238 -0.474 17.190 1.00 98.31 184 GLY A O 1
ATOM 1389 N N . GLU A 1 185 ? -24.729 -2.089 16.800 1.00 98.25 185 GLU A N 1
ATOM 1390 C CA . GLU A 1 185 ? -23.601 -1.380 17.402 1.00 98.25 185 GLU A CA 1
ATOM 1391 C C . GLU A 1 185 ? -22.343 -1.481 16.543 1.00 98.25 185 GLU A C 1
ATOM 1393 O O . GLU A 1 185 ? -21.845 -2.572 16.274 1.00 98.25 185 GLU A O 1
ATOM 1398 N N . PHE A 1 186 ? -21.757 -0.330 16.224 1.00 98.81 186 PHE A N 1
ATOM 1399 C CA . PHE A 1 186 ? -20.417 -0.264 15.667 1.00 98.81 186 PHE A CA 1
ATOM 1400 C C . PHE A 1 186 ? -19.395 -0.325 16.808 1.00 98.81 186 PHE A C 1
ATOM 1402 O O . PHE A 1 186 ? -19.299 0.588 17.642 1.00 98.81 186 PHE A O 1
ATOM 1409 N N . VAL A 1 187 ? -18.638 -1.422 16.859 1.00 98.62 187 VAL A N 1
ATOM 1410 C CA . VAL A 1 187 ? -17.574 -1.632 17.846 1.00 98.62 187 VAL A CA 1
ATOM 1411 C C . VAL A 1 187 ? -16.256 -1.114 17.288 1.00 98.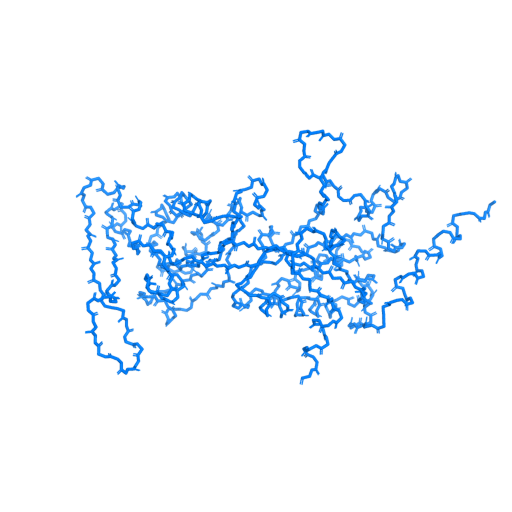62 187 VAL A C 1
ATOM 1413 O O . VAL A 1 187 ? -15.818 -1.512 16.211 1.00 98.62 187 VAL A O 1
ATOM 1416 N N . CYS A 1 188 ? -15.579 -0.243 18.036 1.00 98.31 188 CYS A N 1
ATOM 1417 C CA . CYS A 1 188 ? -14.241 0.196 17.658 1.00 98.31 188 CYS A CA 1
ATOM 1418 C C . CYS A 1 188 ? -13.311 0.405 18.851 1.00 98.31 188 CYS A C 1
ATOM 1420 O O . CYS A 1 188 ? -13.709 0.883 19.918 1.00 98.31 188 CYS A O 1
ATOM 1422 N N . GLN A 1 189 ? -12.038 0.070 18.664 1.00 97.69 189 GLN A N 1
ATOM 1423 C CA . GLN A 1 189 ? -10.992 0.363 19.638 1.00 97.69 189 GLN A CA 1
ATOM 1424 C C . GLN A 1 189 ? -10.792 1.882 19.776 1.00 97.69 189 GLN A C 1
ATOM 1426 O O . GLN A 1 189 ? -11.060 2.654 18.855 1.00 97.69 189 GLN A O 1
ATOM 1431 N N . HIS A 1 190 ? -10.353 2.345 20.947 1.00 97.50 190 HIS A N 1
ATOM 1432 C CA . HIS A 1 190 ? -10.197 3.773 21.237 1.00 97.50 190 HIS A CA 1
ATOM 1433 C C . HIS A 1 190 ? -9.199 4.459 20.292 1.00 97.50 190 HIS A C 1
ATOM 1435 O O . HIS A 1 190 ? -9.486 5.529 19.754 1.00 97.50 190 HIS A O 1
ATOM 1441 N N . ASP A 1 191 ? -8.047 3.838 20.073 1.00 97.31 191 ASP A N 1
ATOM 1442 C CA . ASP A 1 191 ? -6.979 4.307 19.197 1.00 97.31 191 ASP A CA 1
ATOM 1443 C C . ASP A 1 191 ? -6.093 3.130 18.756 1.00 97.31 191 ASP A C 1
ATOM 1445 O O . ASP A 1 191 ? -6.217 2.018 19.277 1.00 97.31 191 ASP A O 1
ATOM 1449 N N . CYS A 1 192 ? -5.200 3.381 17.802 1.00 96.25 192 CYS A N 1
ATOM 1450 C CA . CYS A 1 192 ? -4.166 2.443 17.372 1.00 96.25 192 CYS A CA 1
ATOM 1451 C C . CYS A 1 192 ? -2.778 3.089 17.433 1.00 96.25 192 CYS A C 1
ATOM 1453 O O . CYS A 1 192 ? -2.644 4.313 17.378 1.00 96.25 192 CYS A O 1
ATOM 1455 N N . GLY A 1 193 ? -1.734 2.270 17.573 1.00 96.81 193 GLY A N 1
ATOM 1456 C CA . GLY A 1 193 ? -0.354 2.749 17.519 1.00 96.81 193 GLY A CA 1
ATOM 1457 C C . GLY A 1 193 ? 0.001 3.310 16.142 1.00 96.81 193 GLY A C 1
ATOM 1458 O O . GLY A 1 193 ? -0.573 2.904 15.129 1.00 96.81 193 GLY A O 1
ATOM 1459 N N . ARG A 1 194 ? 0.973 4.220 16.091 1.00 97.31 194 ARG A N 1
ATOM 1460 C CA . ARG A 1 194 ? 1.693 4.553 14.856 1.00 97.31 194 ARG A CA 1
ATOM 1461 C C . ARG A 1 194 ? 3.197 4.529 15.084 1.00 97.31 194 ARG A C 1
ATOM 1463 O O . ARG A 1 194 ? 3.663 4.913 16.157 1.00 97.31 194 ARG A O 1
ATOM 1470 N N . THR A 1 195 ? 3.938 4.127 14.060 1.00 97.44 195 THR A N 1
ATOM 1471 C CA . THR A 1 195 ? 5.397 3.978 14.099 1.00 97.44 195 THR A CA 1
ATOM 1472 C C . THR A 1 195 ? 6.054 4.580 12.856 1.00 97.44 195 THR A C 1
ATOM 1474 O O . THR A 1 195 ? 5.374 5.013 11.922 1.00 97.44 195 THR A O 1
ATOM 1477 N N . GLU A 1 196 ? 7.379 4.664 12.886 1.00 98.00 196 GLU A N 1
ATOM 1478 C CA . GLU A 1 196 ? 8.221 4.919 11.718 1.00 98.00 196 GLU A CA 1
ATOM 1479 C C . GLU A 1 196 ? 8.090 3.785 10.703 1.00 98.00 196 GLU A C 1
ATOM 1481 O O . GLU A 1 196 ? 7.886 2.633 11.085 1.00 98.00 196 GLU A O 1
ATOM 1486 N N . ALA A 1 197 ? 8.209 4.127 9.425 1.00 98.19 197 ALA A N 1
ATOM 1487 C CA . ALA A 1 197 ? 8.123 3.199 8.310 1.00 98.19 197 ALA A CA 1
ATOM 1488 C C . ALA A 1 197 ? 8.822 3.763 7.075 1.00 98.19 197 ALA A C 1
ATOM 1490 O O . ALA A 1 197 ? 9.380 4.863 7.112 1.00 98.19 197 ALA A O 1
ATOM 1491 N N . ILE A 1 198 ? 8.773 3.013 5.980 1.00 98.62 198 ILE A N 1
ATOM 1492 C CA . ILE A 1 198 ? 9.410 3.376 4.721 1.00 98.62 198 ILE A CA 1
ATOM 1493 C C . ILE A 1 198 ? 8.364 3.295 3.610 1.00 98.62 198 ILE A C 1
ATOM 1495 O O . ILE A 1 198 ? 7.594 2.339 3.563 1.00 98.62 198 ILE A O 1
ATOM 1499 N N . GLY A 1 199 ? 8.351 4.278 2.714 1.00 98.12 199 GLY A N 1
ATOM 1500 C CA . GLY A 1 199 ? 7.548 4.209 1.495 1.00 98.12 199 GLY A CA 1
ATOM 1501 C C . GLY A 1 199 ? 8.307 4.638 0.254 1.00 98.12 199 GLY A C 1
ATOM 1502 O O . GLY A 1 199 ? 9.333 5.321 0.332 1.00 98.12 199 GLY A O 1
ATOM 1503 N N . GLY A 1 200 ? 7.820 4.198 -0.901 1.00 97.06 200 GLY A N 1
ATOM 1504 C CA . GLY A 1 200 ? 8.454 4.453 -2.194 1.00 97.06 200 GLY A CA 1
ATOM 1505 C C . GLY A 1 200 ? 9.546 3.455 -2.596 1.00 97.06 200 GLY A C 1
ATOM 1506 O O . GLY A 1 200 ? 10.274 3.715 -3.558 1.00 97.06 200 GLY A O 1
ATOM 1507 N N . GLY A 1 201 ? 9.669 2.310 -1.912 1.00 98.38 201 GLY A N 1
ATOM 1508 C CA . GLY A 1 201 ? 10.424 1.184 -2.472 1.00 98.38 201 GLY A CA 1
ATOM 1509 C C . GLY A 1 201 ? 9.811 0.813 -3.820 1.00 98.38 201 GLY A C 1
ATOM 1510 O O . GLY A 1 201 ? 8.597 0.878 -3.967 1.00 98.38 201 GLY A O 1
ATOM 1511 N N . ASN A 1 202 ? 10.601 0.506 -4.845 1.00 98.75 202 ASN A N 1
ATOM 1512 C CA . ASN A 1 202 ? 10.022 0.291 -6.168 1.00 98.75 202 ASN A CA 1
ATOM 1513 C C . ASN A 1 202 ? 10.878 -0.599 -7.066 1.00 98.75 202 ASN A C 1
ATOM 1515 O O . ASN A 1 202 ? 12.068 -0.806 -6.832 1.00 98.75 202 ASN A O 1
ATOM 1519 N N . PHE A 1 203 ? 10.249 -1.099 -8.120 1.00 98.75 203 PHE A N 1
ATOM 1520 C CA . PHE A 1 203 ? 10.932 -1.583 -9.309 1.00 98.75 203 PHE A CA 1
ATOM 1521 C C . PHE A 1 203 ? 10.072 -1.302 -10.541 1.00 98.75 203 PHE A C 1
ATOM 1523 O O . PHE A 1 203 ? 8.844 -1.207 -10.481 1.00 98.75 203 PHE A O 1
ATOM 1530 N N . ILE A 1 204 ? 10.737 -1.172 -11.680 1.00 98.69 204 ILE A N 1
ATOM 1531 C CA . ILE A 1 204 ? 10.157 -0.780 -12.956 1.00 98.69 204 ILE A CA 1
ATOM 1532 C C . ILE A 1 204 ? 10.385 -1.920 -13.947 1.00 98.69 204 ILE A C 1
ATOM 1534 O O . ILE A 1 204 ? 11.516 -2.354 -14.177 1.00 98.69 204 ILE A O 1
ATOM 1538 N N . LEU A 1 205 ? 9.296 -2.403 -14.536 1.00 98.69 205 LEU A N 1
ATOM 1539 C CA . LEU A 1 205 ? 9.281 -3.475 -15.523 1.00 98.69 205 LEU A CA 1
ATOM 1540 C C . LEU A 1 205 ? 9.287 -2.873 -16.931 1.00 98.69 205 LEU A C 1
ATOM 1542 O O . LEU A 1 205 ? 8.387 -2.109 -17.288 1.00 98.69 205 LEU A O 1
ATOM 1546 N N . LEU A 1 206 ? 10.283 -3.240 -17.738 1.00 98.31 206 LEU A N 1
ATOM 1547 C CA . LEU A 1 206 ? 10.437 -2.770 -19.115 1.00 98.31 206 LEU A CA 1
ATOM 1548 C C . LEU A 1 206 ? 9.922 -3.851 -20.064 1.00 98.31 206 LEU A C 1
ATOM 1550 O O . LEU A 1 206 ? 10.552 -4.893 -20.226 1.00 98.31 206 LEU A O 1
ATOM 1554 N N . GLY A 1 207 ? 8.751 -3.642 -20.660 1.00 98.19 207 GLY A N 1
ATOM 1555 C CA . GLY A 1 207 ? 8.068 -4.633 -21.486 1.00 98.19 207 GLY A CA 1
ATOM 1556 C C . GLY A 1 207 ? 8.286 -4.467 -22.980 1.00 98.19 207 GLY A C 1
ATOM 1557 O O . GLY A 1 207 ? 8.355 -3.351 -23.495 1.00 98.19 207 GLY A O 1
ATOM 1558 N N . ARG A 1 208 ? 8.274 -5.596 -23.695 1.00 98.19 208 ARG A N 1
ATOM 1559 C CA . ARG A 1 208 ? 8.203 -5.630 -25.167 1.00 98.19 208 ARG A CA 1
ATOM 1560 C C . ARG A 1 208 ? 6.798 -5.348 -25.702 1.00 98.19 208 ARG A C 1
ATOM 1562 O O . ARG A 1 208 ? 6.657 -4.977 -26.865 1.00 98.19 208 ARG A O 1
ATOM 1569 N N . SER A 1 209 ? 5.771 -5.491 -24.863 1.00 98.44 209 SER A N 1
ATOM 1570 C CA . SER A 1 209 ? 4.391 -5.077 -25.133 1.00 98.44 209 SER A CA 1
ATOM 1571 C C . SER A 1 209 ? 3.665 -4.716 -23.836 1.00 98.44 209 SER A C 1
ATOM 1573 O O . SER A 1 209 ? 4.098 -5.096 -22.740 1.00 98.44 209 SER A O 1
ATOM 1575 N N . ILE A 1 210 ? 2.541 -4.000 -23.951 1.00 98.25 210 ILE A N 1
ATOM 1576 C CA . ILE A 1 210 ? 1.695 -3.674 -22.797 1.00 98.25 210 ILE A CA 1
ATOM 1577 C C . ILE A 1 210 ? 1.074 -4.935 -22.181 1.00 98.25 210 ILE A C 1
ATOM 1579 O O . ILE A 1 210 ? 0.960 -5.039 -20.962 1.00 98.25 210 ILE A O 1
ATOM 1583 N N . GLU A 1 211 ? 0.733 -5.930 -22.999 1.00 98.56 211 GLU A N 1
ATOM 1584 C CA . GLU A 1 211 ? 0.186 -7.210 -22.550 1.00 98.56 211 GLU A CA 1
ATOM 1585 C C . GLU A 1 211 ? 1.208 -7.964 -21.695 1.00 98.56 211 GLU A C 1
ATOM 1587 O O . GLU A 1 211 ? 0.884 -8.387 -20.584 1.00 98.56 211 GLU A O 1
ATOM 1592 N N . ALA A 1 212 ? 2.452 -8.074 -22.175 1.00 98.50 212 ALA A N 1
ATOM 1593 C CA . ALA A 1 212 ? 3.515 -8.793 -21.483 1.00 98.50 212 ALA A CA 1
ATOM 1594 C C . ALA A 1 212 ? 3.878 -8.136 -20.144 1.00 98.50 212 ALA A C 1
ATOM 1596 O O . ALA A 1 212 ? 3.903 -8.812 -19.113 1.00 98.50 212 ALA A O 1
ATOM 1597 N N . VAL A 1 213 ? 4.089 -6.813 -20.124 1.00 98.38 213 VAL A N 1
ATOM 1598 C CA . VAL A 1 213 ? 4.405 -6.106 -18.871 1.00 98.38 213 VAL A CA 1
ATOM 1599 C C . VAL A 1 213 ? 3.232 -6.143 -17.894 1.00 98.38 213 VAL A C 1
ATOM 1601 O O . VAL A 1 213 ? 3.441 -6.249 -16.690 1.00 98.38 213 VAL A O 1
ATOM 1604 N N . SER A 1 214 ? 1.991 -6.131 -18.388 1.00 98.50 214 SER A N 1
ATOM 1605 C CA . SER A 1 214 ? 0.800 -6.246 -17.545 1.00 98.50 214 SER A CA 1
ATOM 1606 C C . SER A 1 214 ? 0.680 -7.632 -16.896 1.00 98.50 214 SER A C 1
ATOM 1608 O O . SER A 1 214 ? 0.313 -7.721 -15.723 1.00 98.50 214 SER A O 1
ATOM 1610 N N . VAL A 1 215 ? 1.020 -8.712 -17.613 1.00 98.75 215 VAL A N 1
ATOM 1611 C CA . VAL A 1 215 ? 1.102 -10.070 -17.042 1.00 98.75 215 VAL A CA 1
ATOM 1612 C C . VAL A 1 215 ? 2.200 -10.151 -15.983 1.00 98.75 215 VAL A C 1
ATOM 1614 O O . VAL A 1 215 ? 1.924 -10.587 -14.867 1.00 98.75 215 VAL A O 1
ATOM 1617 N N . ALA A 1 216 ? 3.407 -9.675 -16.298 1.00 98.81 216 ALA A N 1
ATOM 1618 C CA . ALA A 1 216 ? 4.533 -9.661 -15.364 1.00 98.81 216 ALA A CA 1
ATOM 1619 C C . ALA A 1 216 ? 4.209 -8.870 -14.088 1.00 98.81 216 ALA A C 1
ATOM 1621 O O . ALA A 1 216 ? 4.448 -9.331 -12.974 1.00 98.81 216 ALA A O 1
ATOM 1622 N N . CYS A 1 217 ? 3.583 -7.705 -14.248 1.00 98.44 217 CYS A N 1
ATOM 1623 C CA . CYS A 1 217 ? 3.159 -6.865 -13.142 1.00 98.44 217 CYS A CA 1
ATOM 1624 C C . CYS A 1 217 ? 2.141 -7.577 -12.244 1.00 98.44 217 CYS A C 1
ATOM 1626 O O . CYS A 1 217 ? 2.327 -7.622 -11.033 1.0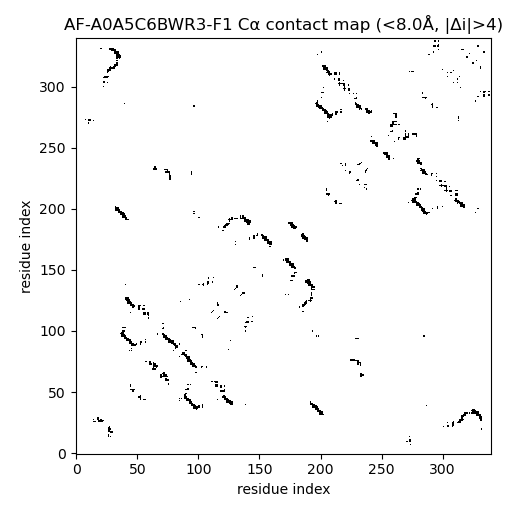0 98.44 217 CYS A O 1
ATOM 1628 N N . ARG A 1 218 ? 1.092 -8.191 -12.811 1.00 98.75 218 ARG A N 1
ATOM 1629 C CA . ARG A 1 218 ? 0.117 -8.960 -12.016 1.00 98.75 218 ARG A CA 1
ATOM 1630 C C . ARG A 1 218 ? 0.762 -10.133 -11.280 1.00 98.75 218 ARG A C 1
ATOM 1632 O O . ARG A 1 218 ? 0.374 -10.399 -10.147 1.00 98.75 218 ARG A O 1
ATOM 1639 N N . ALA A 1 219 ? 1.740 -10.805 -11.890 1.00 98.88 219 ALA A N 1
ATOM 1640 C CA . ALA A 1 219 ? 2.488 -11.872 -11.230 1.00 98.88 219 ALA A CA 1
ATOM 1641 C C . ALA A 1 219 ? 3.287 -11.348 -10.026 1.00 98.88 219 ALA A C 1
ATOM 1643 O O . ALA A 1 219 ? 3.251 -11.962 -8.961 1.00 98.88 219 ALA A O 1
ATOM 1644 N N . ALA A 1 220 ? 3.934 -10.186 -10.158 1.00 98.81 220 ALA A N 1
ATOM 1645 C CA . ALA A 1 220 ? 4.614 -9.543 -9.039 1.00 98.81 220 ALA A CA 1
ATOM 1646 C C . ALA A 1 220 ? 3.655 -9.178 -7.898 1.00 98.81 220 ALA A C 1
ATOM 1648 O O . ALA A 1 220 ? 3.915 -9.518 -6.747 1.00 98.81 220 ALA A O 1
ATOM 1649 N N . ILE A 1 221 ? 2.524 -8.535 -8.209 1.00 98.56 221 ILE A N 1
ATOM 1650 C CA . ILE A 1 221 ? 1.533 -8.153 -7.193 1.00 98.56 221 ILE A CA 1
ATOM 1651 C C . ILE A 1 221 ? 0.940 -9.384 -6.505 1.00 98.56 221 ILE A C 1
ATOM 1653 O O . ILE A 1 221 ? 0.790 -9.382 -5.287 1.00 98.56 221 ILE A O 1
ATOM 1657 N N . ALA A 1 222 ? 0.668 -10.461 -7.246 1.00 98.38 222 ALA A N 1
ATOM 1658 C CA . ALA A 1 222 ? 0.198 -11.716 -6.665 1.00 98.38 222 ALA A CA 1
ATOM 1659 C C . ALA A 1 222 ? 1.222 -12.342 -5.699 1.00 98.38 222 ALA A C 1
ATOM 1661 O O . ALA A 1 222 ? 0.821 -12.915 -4.689 1.00 98.38 222 ALA A O 1
ATOM 1662 N N . ALA A 1 223 ? 2.523 -12.209 -5.979 1.00 98.38 223 ALA A N 1
ATOM 1663 C CA . ALA A 1 223 ? 3.588 -12.691 -5.099 1.00 98.38 223 ALA A CA 1
ATOM 1664 C C . ALA A 1 223 ? 3.788 -11.812 -3.851 1.00 98.38 223 ALA A C 1
ATOM 1666 O O . ALA A 1 223 ? 4.118 -12.336 -2.791 1.00 98.38 223 ALA A O 1
ATOM 1667 N N . ILE A 1 224 ? 3.566 -10.497 -3.964 1.00 98.38 224 ILE A N 1
ATOM 1668 C CA . ILE A 1 224 ? 3.699 -9.539 -2.852 1.00 98.38 224 ILE A CA 1
ATOM 1669 C C . ILE A 1 224 ? 2.464 -9.553 -1.941 1.00 98.38 224 ILE A C 1
ATOM 1671 O O . ILE A 1 224 ? 2.595 -9.455 -0.727 1.00 98.38 224 ILE A O 1
ATOM 1675 N N . SER A 1 225 ? 1.260 -9.712 -2.499 1.00 95.69 225 SER A N 1
ATOM 1676 C CA . SER A 1 225 ? -0.010 -9.622 -1.763 1.00 95.69 225 SER A CA 1
ATOM 1677 C C . SER A 1 225 ? -0.144 -10.493 -0.500 1.00 95.69 225 SER A C 1
ATOM 1679 O O . SER A 1 225 ? -0.854 -10.056 0.401 1.00 95.69 225 SER A O 1
ATOM 1681 N N . PRO A 1 226 ? 0.430 -11.708 -0.387 1.00 93.88 226 PRO A N 1
ATOM 1682 C CA . PRO A 1 226 ? 0.341 -12.482 0.853 1.00 93.88 226 PRO A CA 1
ATOM 1683 C C . PRO A 1 226 ? 1.357 -12.059 1.928 1.00 93.88 226 PRO A C 1
ATOM 1685 O O . PRO A 1 226 ? 1.302 -12.584 3.041 1.00 93.88 226 PRO A O 1
ATOM 1688 N N . MET A 1 227 ? 2.304 -11.169 1.618 1.00 95.50 227 MET A N 1
ATOM 1689 C CA . MET A 1 227 ? 3.369 -10.782 2.542 1.00 95.50 227 MET A CA 1
ATOM 1690 C C . MET A 1 227 ? 2.849 -9.900 3.679 1.00 95.50 227 MET A C 1
ATOM 1692 O O . MET A 1 227 ? 2.001 -9.031 3.492 1.00 95.50 227 MET A O 1
ATOM 1696 N N . HIS A 1 228 ? 3.397 -10.111 4.874 1.00 94.19 228 HIS A N 1
ATOM 1697 C CA . HIS A 1 228 ? 3.145 -9.253 6.027 1.00 94.19 228 HIS A CA 1
ATOM 1698 C C . HIS A 1 228 ? 3.975 -7.968 5.939 1.00 94.19 228 HIS A C 1
ATOM 1700 O O . HIS A 1 228 ? 5.111 -7.989 5.466 1.00 94.19 228 HIS A O 1
ATOM 1706 N N . GLY A 1 229 ? 3.410 -6.865 6.425 1.00 96.44 229 GLY A N 1
ATOM 1707 C CA . GLY A 1 229 ? 4.149 -5.628 6.659 1.00 96.44 229 GLY A CA 1
ATOM 1708 C C . GLY A 1 229 ? 4.418 -4.781 5.419 1.00 96.44 229 GLY A C 1
ATOM 1709 O O . GLY A 1 229 ? 5.120 -3.781 5.537 1.00 96.44 229 GLY A O 1
ATOM 1710 N N . VAL A 1 230 ? 3.850 -5.123 4.255 1.00 98.56 230 VAL A N 1
ATOM 1711 C CA . VAL A 1 230 ? 3.993 -4.364 3.000 1.00 98.56 230 VAL A CA 1
ATOM 1712 C C . VAL A 1 230 ? 2.663 -4.157 2.285 1.00 98.56 230 VAL A C 1
ATOM 1714 O O . VAL A 1 230 ? 1.734 -4.950 2.427 1.00 98.56 230 VAL A O 1
ATOM 1717 N N . ILE A 1 231 ? 2.584 -3.098 1.480 1.00 98.75 231 ILE A N 1
ATOM 1718 C CA . ILE A 1 231 ? 1.491 -2.853 0.533 1.00 98.75 231 ILE A CA 1
ATOM 1719 C C . ILE A 1 231 ? 2.012 -2.346 -0.807 1.00 98.75 231 ILE A C 1
ATOM 1721 O O . ILE A 1 231 ? 3.118 -1.824 -0.901 1.00 98.75 231 ILE A O 1
ATOM 1725 N N . THR A 1 232 ? 1.160 -2.435 -1.828 1.00 98.62 232 THR A N 1
ATOM 1726 C CA . THR A 1 232 ? 1.349 -1.781 -3.128 1.00 98.62 232 THR A CA 1
ATOM 1727 C C . THR A 1 232 ? 0.195 -0.790 -3.361 1.00 98.62 232 THR A C 1
ATOM 1729 O O . THR A 1 232 ? -0.885 -1.192 -3.792 1.00 98.62 232 THR A O 1
ATOM 1732 N N . PRO A 1 233 ? 0.349 0.505 -3.009 1.00 98.06 233 PRO A N 1
ATOM 1733 C CA . PRO A 1 233 ? -0.787 1.422 -2.817 1.00 98.06 233 PRO A CA 1
ATOM 1734 C C . PRO A 1 233 ? -1.474 1.872 -4.114 1.00 98.06 233 PRO A C 1
ATOM 1736 O O . PRO A 1 233 ? -2.582 2.412 -4.090 1.00 98.06 233 PRO A O 1
ATOM 1739 N N . PHE A 1 234 ? -0.837 1.678 -5.266 1.00 98.38 234 PHE A N 1
ATOM 1740 C CA . PHE A 1 234 ? -1.408 2.073 -6.550 1.00 98.38 234 PHE A CA 1
ATOM 1741 C C . PHE A 1 234 ? -2.546 1.141 -7.001 1.00 98.38 234 PHE A C 1
ATOM 1743 O O . PHE A 1 234 ? -2.661 0.013 -6.521 1.00 98.38 234 PHE A O 1
ATOM 1750 N N . PRO A 1 235 ? -3.416 1.572 -7.936 1.00 96.00 235 PRO A N 1
ATOM 1751 C CA . PRO A 1 235 ? -4.550 0.765 -8.380 1.00 96.00 235 PRO A CA 1
ATOM 1752 C C . PRO A 1 235 ? -4.103 -0.585 -8.956 1.00 96.00 235 PRO A C 1
ATOM 1754 O O . PRO A 1 235 ? -3.348 -0.640 -9.923 1.00 96.00 235 PRO A O 1
ATOM 1757 N N . GLY A 1 236 ? -4.567 -1.683 -8.355 1.00 95.00 236 GLY A N 1
ATOM 1758 C CA . GLY A 1 236 ? -4.130 -3.032 -8.733 1.00 95.00 236 GLY A CA 1
ATOM 1759 C C . GLY A 1 236 ? -2.656 -3.328 -8.422 1.00 95.00 236 GLY A C 1
ATOM 1760 O O . GLY A 1 236 ? -2.124 -4.298 -8.952 1.00 95.00 236 GLY A O 1
ATOM 1761 N N . GLY A 1 237 ? -2.011 -2.498 -7.596 1.00 96.88 237 GLY A N 1
ATOM 1762 C CA . GLY A 1 237 ? -0.635 -2.636 -7.123 1.00 96.88 237 GLY A CA 1
ATOM 1763 C C . GLY A 1 237 ? 0.432 -1.938 -7.971 1.00 96.88 237 GLY A C 1
ATOM 1764 O O . GLY A 1 237 ? 1.609 -1.982 -7.623 1.00 96.88 237 GLY A O 1
ATOM 1765 N N . ALA A 1 238 ? 0.063 -1.278 -9.072 1.00 97.06 238 ALA A N 1
ATOM 1766 C CA . ALA A 1 238 ? 1.044 -0.711 -9.993 1.00 97.06 238 ALA A CA 1
ATOM 1767 C C . ALA A 1 238 ? 0.616 0.606 -10.626 1.00 97.06 238 ALA A C 1
ATOM 1769 O O . ALA A 1 238 ? -0.569 0.921 -10.749 1.00 97.06 238 ALA A O 1
ATOM 1770 N N . THR A 1 239 ? 1.607 1.369 -11.075 1.00 97.31 239 THR A N 1
ATOM 1771 C CA . THR A 1 239 ? 1.410 2.636 -11.763 1.00 97.31 239 THR A CA 1
ATOM 1772 C C . THR A 1 239 ? 1.933 2.599 -13.188 1.00 97.31 239 THR A C 1
ATOM 1774 O O . THR A 1 239 ? 2.989 2.052 -13.498 1.00 97.31 239 THR A O 1
ATOM 1777 N N . ARG A 1 240 ? 1.160 3.225 -14.076 1.00 96.94 240 ARG A N 1
ATOM 1778 C CA . ARG A 1 240 ? 1.518 3.455 -15.481 1.00 96.94 240 ARG A CA 1
ATOM 1779 C C . ARG A 1 240 ? 2.108 4.838 -15.729 1.00 96.94 240 ARG A C 1
ATOM 1781 O O . ARG A 1 240 ? 2.476 5.132 -16.860 1.00 96.94 240 ARG A O 1
ATOM 1788 N N . SER A 1 241 ? 2.035 5.737 -14.744 1.00 94.69 241 SER A N 1
ATOM 1789 C CA . SER A 1 241 ? 2.264 7.160 -14.993 1.00 94.69 241 SER A CA 1
ATOM 1790 C C . SER A 1 241 ? 3.724 7.564 -14.884 1.00 94.69 241 SER A C 1
ATOM 1792 O O . SER A 1 241 ? 4.079 8.486 -15.604 1.00 94.69 241 SER A O 1
ATOM 1794 N N . GLY A 1 242 ? 4.509 6.917 -14.007 1.00 92.12 242 GLY A N 1
ATOM 1795 C CA . GLY A 1 242 ? 5.924 7.205 -13.731 1.00 92.12 242 GLY A CA 1
ATOM 1796 C C . GLY A 1 242 ? 6.221 8.697 -13.540 1.00 92.12 242 GLY A C 1
ATOM 1797 O O . GLY A 1 242 ? 6.276 9.456 -14.505 1.00 92.12 242 GLY A O 1
ATOM 1798 N N . SER A 1 243 ? 6.426 9.165 -12.310 1.00 93.06 243 SER A N 1
ATOM 1799 C CA . SER A 1 243 ? 6.648 10.598 -12.065 1.00 93.06 243 SER A CA 1
ATOM 1800 C C . SER A 1 243 ? 8.113 10.957 -11.859 1.00 93.06 243 SER A C 1
ATOM 1802 O O . SER A 1 243 ? 8.857 10.204 -11.242 1.00 93.06 243 SER A O 1
ATOM 1804 N N . LYS A 1 244 ? 8.499 12.159 -12.291 1.00 93.31 244 LYS A N 1
ATOM 1805 C CA . LYS A 1 244 ? 9.725 12.828 -11.842 1.00 93.31 244 LYS A CA 1
ATOM 1806 C C . LYS A 1 244 ? 9.395 14.006 -10.928 1.00 93.31 244 LYS A C 1
ATOM 1808 O O . LYS A 1 244 ? 8.303 14.578 -11.001 1.00 93.31 244 LYS A O 1
ATOM 1813 N N . VAL A 1 245 ? 10.372 14.404 -10.116 1.00 91.06 245 VAL A N 1
ATOM 1814 C CA . VAL A 1 245 ? 10.289 15.613 -9.287 1.00 91.06 245 VAL A CA 1
ATOM 1815 C C . VAL A 1 245 ? 10.323 16.861 -10.167 1.00 91.06 245 VAL A C 1
ATOM 1817 O O . VAL A 1 245 ? 11.153 16.992 -11.069 1.00 91.06 245 VAL A O 1
ATOM 1820 N N . GLY A 1 246 ? 9.433 17.803 -9.865 1.00 91.38 246 GLY A N 1
ATOM 1821 C CA . GLY A 1 246 ? 9.318 19.074 -10.561 1.00 91.38 246 GLY A CA 1
ATOM 1822 C C . GLY A 1 246 ? 8.561 18.981 -11.883 1.00 91.38 246 GLY A C 1
ATOM 1823 O O . GLY A 1 246 ? 8.072 17.932 -12.308 1.00 91.38 246 GLY A O 1
ATOM 1824 N N . SER A 1 247 ? 8.429 20.132 -12.533 1.00 93.50 247 SER A N 1
ATOM 1825 C CA . SER A 1 247 ? 7.699 20.294 -13.785 1.00 93.50 247 SER A CA 1
ATOM 1826 C C . SER A 1 247 ? 8.143 21.569 -14.490 1.00 93.50 247 SER A C 1
ATOM 1828 O O . SER A 1 247 ? 8.554 22.533 -13.846 1.00 93.50 247 SER A O 1
ATOM 1830 N N . LYS A 1 248 ? 7.980 21.613 -15.817 1.00 92.94 248 LYS A N 1
ATOM 1831 C CA . LYS A 1 248 ? 8.087 22.870 -16.578 1.00 92.94 248 LYS A CA 1
ATOM 1832 C C . LYS A 1 248 ? 6.991 23.878 -16.201 1.00 92.94 248 LYS A C 1
ATOM 1834 O O . LYS A 1 248 ? 7.125 25.065 -16.476 1.00 92.94 248 LYS A O 1
ATOM 1839 N N . TYR A 1 249 ? 5.902 23.407 -15.589 1.00 95.38 249 TYR A N 1
ATOM 1840 C CA . TYR A 1 249 ? 4.818 24.234 -15.071 1.00 95.38 249 TYR A CA 1
ATOM 1841 C C . TYR A 1 249 ? 4.989 24.414 -13.559 1.00 95.38 249 TYR A C 1
ATOM 1843 O O . TYR A 1 249 ? 4.811 23.461 -12.805 1.00 95.38 249 TYR A O 1
ATOM 1851 N N . ALA A 1 250 ? 5.288 25.638 -13.116 1.00 90.62 250 ALA A N 1
ATOM 1852 C CA . ALA A 1 250 ? 5.696 25.942 -11.736 1.00 90.62 250 ALA A CA 1
ATOM 1853 C C . ALA A 1 250 ? 4.692 25.529 -10.639 1.00 90.62 250 ALA A C 1
ATOM 1855 O O . ALA A 1 250 ? 5.085 25.331 -9.496 1.00 90.62 250 ALA A O 1
ATOM 1856 N N . ALA A 1 251 ? 3.406 25.384 -10.973 1.00 91.94 251 ALA A N 1
ATOM 1857 C CA . ALA A 1 251 ? 2.373 24.962 -10.027 1.00 91.94 251 ALA A CA 1
ATOM 1858 C C . ALA A 1 251 ? 2.392 23.452 -9.709 1.00 91.94 251 ALA A C 1
ATOM 1860 O O . ALA A 1 251 ? 1.666 23.013 -8.820 1.00 91.94 251 ALA A O 1
ATOM 1861 N N . LEU A 1 252 ? 3.169 22.646 -10.441 1.00 89.50 252 LEU A N 1
ATOM 1862 C CA . LEU A 1 252 ? 3.185 21.190 -10.302 1.00 89.50 252 LEU A CA 1
ATOM 1863 C C . LEU A 1 252 ? 4.459 20.704 -9.601 1.00 89.50 252 LEU A C 1
ATOM 1865 O O . LEU A 1 252 ? 5.568 20.914 -10.089 1.00 89.50 252 LEU A O 1
ATOM 1869 N N . PHE A 1 253 ? 4.280 19.980 -8.493 1.00 90.38 253 PHE A N 1
ATOM 1870 C CA . PHE A 1 253 ? 5.372 19.352 -7.735 1.00 90.38 253 PHE A CA 1
ATOM 1871 C C . PHE A 1 253 ? 5.970 18.124 -8.429 1.00 90.38 253 PHE A C 1
ATOM 1873 O O . PHE A 1 253 ? 7.127 17.784 -8.191 1.00 90.38 253 PHE A O 1
ATOM 1880 N N . ALA A 1 254 ? 5.188 17.465 -9.282 1.00 93.50 254 ALA A N 1
ATOM 1881 C CA . ALA A 1 254 ? 5.593 16.294 -10.042 1.00 93.50 254 ALA A CA 1
ATOM 1882 C C . ALA A 1 254 ? 5.033 16.370 -11.465 1.00 93.50 254 ALA A C 1
ATOM 1884 O O . ALA A 1 254 ? 3.994 16.989 -11.714 1.00 93.50 254 ALA A O 1
ATOM 1885 N N . SER A 1 255 ? 5.721 15.731 -12.404 1.00 95.31 255 SER A N 1
ATOM 1886 C CA . SER A 1 255 ? 5.287 15.602 -13.797 1.00 95.31 255 SER A CA 1
ATOM 1887 C C . SER A 1 255 ? 5.678 14.237 -14.361 1.00 95.31 255 SER A C 1
ATOM 1889 O O . SER A 1 255 ? 6.296 13.437 -13.661 1.00 95.31 255 SER A O 1
ATOM 1891 N N . THR A 1 256 ? 5.282 13.946 -15.605 1.00 96.75 256 THR A N 1
ATOM 1892 C CA . THR A 1 256 ? 5.683 12.710 -16.296 1.00 96.75 256 THR A CA 1
ATOM 1893 C C . THR A 1 256 ? 7.201 12.552 -16.270 1.00 96.75 256 THR A C 1
ATOM 1895 O O . THR A 1 256 ? 7.922 13.527 -16.468 1.00 96.75 256 THR A O 1
ATOM 1898 N N . ASN A 1 257 ? 7.681 11.333 -16.055 1.00 95.75 257 ASN A N 1
ATOM 1899 C CA . ASN A 1 257 ? 9.083 10.999 -16.240 1.00 95.75 257 ASN A CA 1
ATOM 1900 C C . ASN A 1 257 ? 9.328 10.718 -17.727 1.00 95.75 257 ASN A C 1
ATOM 1902 O O . ASN A 1 257 ?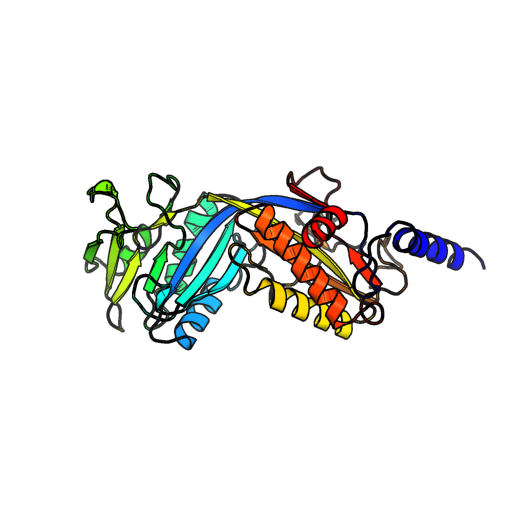 9.121 9.602 -18.204 1.00 95.75 257 ASN A O 1
ATOM 1906 N N . GLU A 1 258 ? 9.697 11.752 -18.484 1.00 95.88 258 GLU A N 1
ATOM 1907 C CA . GLU A 1 258 ? 9.876 11.630 -19.932 1.00 95.88 258 GLU A CA 1
ATOM 1908 C C . GLU A 1 258 ? 10.953 10.613 -20.334 1.00 95.88 258 GLU A C 1
ATOM 1910 O O . GLU A 1 258 ? 10.799 9.973 -21.373 1.00 95.88 258 GLU A O 1
ATOM 1915 N N . ALA A 1 259 ? 11.973 10.391 -19.496 1.00 94.50 259 ALA A N 1
ATOM 1916 C CA . ALA A 1 259 ? 13.048 9.439 -19.775 1.00 94.50 259 ALA A CA 1
ATOM 1917 C C . ALA A 1 259 ? 12.537 7.992 -19.892 1.00 94.50 259 ALA A C 1
ATOM 1919 O O . ALA A 1 259 ? 13.062 7.209 -20.686 1.00 94.50 259 ALA A O 1
ATOM 1920 N N . PHE A 1 260 ? 11.461 7.670 -19.167 1.00 96.00 260 PHE A N 1
ATOM 1921 C CA . PHE A 1 260 ? 10.814 6.357 -19.138 1.00 96.00 260 PHE A CA 1
ATOM 1922 C C . PHE A 1 260 ? 9.507 6.308 -19.942 1.00 96.00 260 PHE A C 1
ATOM 1924 O O . PHE A 1 260 ? 8.697 5.401 -19.753 1.00 96.00 260 PHE A O 1
ATOM 1931 N N . CYS A 1 261 ? 9.276 7.262 -20.850 1.00 97.25 261 CYS A N 1
ATOM 1932 C CA . CYS A 1 261 ? 8.057 7.323 -21.652 1.00 97.25 261 CYS A CA 1
ATOM 1933 C C . CYS A 1 261 ? 8.312 6.864 -23.101 1.00 97.25 261 CYS A C 1
ATOM 1935 O O . CYS A 1 261 ? 8.869 7.636 -23.886 1.00 97.25 261 CYS A O 1
ATOM 1937 N N . PRO A 1 262 ? 7.855 5.660 -23.515 1.00 96.38 262 PRO A N 1
ATOM 1938 C CA . PRO A 1 262 ? 8.095 5.149 -24.869 1.00 96.38 262 PRO A CA 1
ATOM 1939 C C . PRO A 1 262 ? 7.591 6.083 -25.978 1.00 96.38 262 PRO A C 1
ATOM 1941 O O . PRO A 1 262 ? 8.218 6.205 -27.025 1.00 96.38 262 PRO A O 1
ATOM 1944 N N . ALA A 1 263 ? 6.483 6.791 -25.734 1.00 96.62 263 ALA A N 1
ATOM 1945 C CA . ALA A 1 263 ? 5.888 7.724 -26.691 1.00 96.62 263 ALA A CA 1
ATOM 1946 C C . ALA A 1 263 ? 6.701 9.019 -26.891 1.00 96.62 263 ALA A C 1
ATOM 1948 O O . ALA A 1 263 ? 6.448 9.752 -27.843 1.00 96.62 263 ALA A O 1
ATOM 1949 N N . LEU A 1 264 ? 7.652 9.318 -26.000 1.00 96.19 264 LEU A N 1
ATOM 1950 C CA . LEU A 1 264 ? 8.495 10.515 -26.057 1.00 96.19 264 LEU A CA 1
ATOM 1951 C C . LEU A 1 264 ? 9.928 10.214 -26.512 1.00 96.19 264 LEU A C 1
ATOM 1953 O O . LEU A 1 264 ? 10.759 11.115 -26.471 1.00 96.19 264 LEU A O 1
ATOM 1957 N N . ARG A 1 265 ? 10.213 8.992 -26.981 1.00 93.50 265 ARG A N 1
ATOM 1958 C CA . ARG A 1 265 ? 11.561 8.552 -27.382 1.00 93.50 265 ARG A CA 1
ATOM 1959 C C . ARG A 1 265 ? 12.247 9.483 -28.390 1.00 93.50 265 ARG A C 1
ATOM 1961 O O . ARG A 1 265 ? 13.437 9.725 -28.267 1.00 93.50 265 ARG A O 1
ATOM 1968 N N . GLU A 1 266 ? 11.494 10.043 -29.335 1.00 94.19 266 GLU A N 1
ATOM 1969 C CA . GLU A 1 266 ? 12.020 10.966 -30.359 1.00 94.19 266 GLU A CA 1
ATOM 1970 C C . GLU A 1 266 ? 12.077 12.435 -29.896 1.00 94.19 266 GLU A C 1
ATOM 1972 O O . GLU A 1 266 ? 12.583 13.300 -30.606 1.00 94.19 266 GLU A O 1
ATOM 1977 N N . LEU A 1 267 ? 11.501 12.750 -28.731 1.00 94.50 267 LEU A N 1
ATOM 1978 C CA . LEU A 1 267 ? 11.312 14.122 -28.242 1.00 94.50 267 LEU A CA 1
ATOM 1979 C C . LEU A 1 267 ? 12.087 14.425 -26.954 1.00 94.50 267 LEU A C 1
ATOM 1981 O O . LEU A 1 267 ? 12.257 15.594 -26.607 1.00 94.50 267 LEU A O 1
ATOM 1985 N N . ALA A 1 268 ? 12.523 13.398 -26.229 1.00 93.50 268 ALA A N 1
ATOM 1986 C CA . ALA A 1 268 ? 13.227 13.505 -24.961 1.00 93.50 268 ALA A CA 1
ATOM 1987 C C . ALA A 1 268 ? 14.383 12.502 -24.904 1.00 93.50 268 ALA A C 1
ATOM 1989 O O . ALA A 1 268 ? 14.364 11.476 -25.580 1.00 93.50 268 ALA A O 1
ATOM 1990 N N . GLN A 1 269 ? 15.377 12.782 -24.060 1.00 93.69 269 GLN A N 1
ATOM 1991 C CA . GLN A 1 269 ? 16.435 11.818 -23.778 1.00 93.69 269 GLN A CA 1
ATOM 1992 C C . GLN A 1 269 ? 15.832 10.615 -23.047 1.00 93.69 269 GLN A C 1
ATOM 1994 O O . GLN A 1 269 ? 15.345 10.752 -21.925 1.00 93.69 269 GLN A O 1
ATOM 1999 N N . THR A 1 270 ? 15.836 9.454 -23.700 1.00 94.31 270 THR A N 1
ATOM 2000 C CA . THR A 1 270 ? 15.267 8.226 -23.146 1.00 94.31 270 THR A CA 1
ATOM 2001 C C . THR A 1 270 ? 16.306 7.443 -22.345 1.00 94.31 270 THR A C 1
ATOM 2003 O O . THR A 1 270 ? 17.480 7.419 -22.696 1.00 94.31 270 THR A O 1
ATOM 2006 N N . GLU A 1 271 ? 15.860 6.779 -21.281 1.00 92.88 271 GLU A N 1
ATOM 2007 C CA . GLU A 1 271 ? 16.627 5.733 -20.590 1.00 92.88 271 GLU A CA 1
ATOM 2008 C C . GLU A 1 271 ? 16.164 4.324 -20.991 1.00 92.88 271 GLU A C 1
ATOM 2010 O O . GLU A 1 271 ? 16.689 3.322 -20.506 1.00 92.88 271 GLU A O 1
ATOM 2015 N N . LEU A 1 272 ? 15.177 4.222 -21.886 1.00 93.81 272 LEU A N 1
ATOM 2016 C CA . LEU A 1 272 ? 14.593 2.951 -22.286 1.00 93.81 272 LEU A CA 1
ATOM 2017 C C . LEU A 1 272 ? 15.453 2.253 -23.347 1.00 93.81 272 LEU A C 1
ATOM 2019 O O . LEU A 1 272 ? 15.748 2.866 -24.376 1.00 93.81 272 LEU A O 1
ATOM 2023 N N . PRO A 1 273 ? 15.732 0.947 -23.195 1.00 92.88 273 PRO A N 1
ATOM 2024 C CA . PRO A 1 273 ? 16.238 0.136 -24.295 1.00 92.88 273 PRO A CA 1
ATOM 2025 C C . PRO A 1 273 ? 15.312 0.207 -25.514 1.00 92.88 273 PRO A C 1
ATOM 2027 O O . PRO A 1 273 ? 14.087 0.345 -25.371 1.00 92.88 273 PRO A O 1
ATOM 2030 N N . ALA A 1 274 ? 15.889 0.041 -26.706 1.00 91.44 274 ALA A N 1
ATOM 2031 C CA . ALA A 1 274 ? 15.192 0.189 -27.982 1.00 91.44 274 ALA A CA 1
ATOM 2032 C C . ALA A 1 274 ? 13.922 -0.676 -28.081 1.00 91.44 274 ALA A C 1
ATOM 2034 O O . ALA A 1 274 ? 12.888 -0.210 -28.564 1.00 91.44 274 ALA A O 1
ATOM 2035 N N . GLU A 1 275 ? 13.959 -1.908 -27.566 1.00 94.88 275 GLU A N 1
ATOM 2036 C CA . GLU A 1 275 ? 12.848 -2.859 -27.667 1.00 94.88 275 GLU A CA 1
ATOM 2037 C C . GLU A 1 275 ? 11.733 -2.635 -26.637 1.00 94.88 275 GLU A C 1
ATOM 2039 O O . GLU A 1 275 ? 10.726 -3.346 -26.656 1.00 94.88 275 GLU A O 1
ATOM 2044 N N . THR A 1 276 ? 11.890 -1.675 -25.723 1.00 97.19 276 THR A N 1
ATOM 2045 C CA . THR A 1 276 ? 10.876 -1.395 -24.701 1.00 97.19 276 THR A CA 1
ATOM 2046 C C . THR A 1 276 ? 9.729 -0.608 -25.321 1.00 97.19 276 THR A C 1
ATOM 2048 O O . THR A 1 276 ? 9.924 0.505 -25.802 1.00 97.19 276 THR A O 1
ATOM 2051 N N . THR A 1 277 ? 8.512 -1.140 -25.298 1.00 97.31 277 THR A N 1
ATOM 2052 C CA . THR A 1 277 ? 7.326 -0.459 -25.852 1.00 97.31 277 THR A CA 1
ATOM 2053 C C . THR A 1 277 ? 6.311 -0.073 -24.776 1.00 97.31 277 THR A C 1
ATOM 2055 O O . THR A 1 277 ? 5.458 0.781 -25.013 1.00 97.31 277 THR A O 1
ATOM 2058 N N . ALA A 1 278 ? 6.428 -0.647 -23.576 1.00 98.06 278 ALA A N 1
ATOM 2059 C CA . ALA A 1 278 ? 5.583 -0.341 -22.430 1.00 98.06 278 ALA A CA 1
ATOM 2060 C C . ALA A 1 278 ? 6.370 -0.447 -21.119 1.00 98.06 278 ALA A C 1
ATOM 2062 O O . ALA A 1 278 ? 7.283 -1.260 -20.996 1.00 98.06 278 ALA A O 1
ATOM 2063 N N . VAL A 1 279 ? 5.989 0.364 -20.133 1.00 98.31 279 VAL A N 1
ATOM 2064 C CA . VAL A 1 279 ? 6.624 0.415 -18.813 1.00 98.31 279 VAL A CA 1
ATOM 2065 C C . VAL A 1 279 ? 5.537 0.424 -17.748 1.00 98.31 279 VAL A C 1
ATOM 2067 O O . VAL A 1 279 ? 4.550 1.148 -17.884 1.00 98.31 279 VAL A O 1
ATOM 2070 N N . LEU A 1 280 ? 5.718 -0.376 -16.700 1.00 98.69 280 LEU A N 1
ATOM 2071 C CA . LEU A 1 280 ? 4.918 -0.314 -15.478 1.00 98.69 280 LEU A CA 1
ATOM 2072 C C . LEU A 1 280 ? 5.849 -0.301 -14.273 1.00 98.69 280 LEU A C 1
ATOM 2074 O O . LEU A 1 280 ? 6.881 -0.968 -14.267 1.00 98.69 280 LEU A O 1
ATOM 2078 N N . GLU A 1 281 ? 5.459 0.442 -13.252 1.00 98.75 281 GLU A N 1
ATOM 2079 C CA . GLU A 1 281 ? 6.191 0.560 -11.998 1.00 98.75 281 GLU A CA 1
ATOM 2080 C C . GLU A 1 281 ? 5.356 -0.038 -10.866 1.00 98.75 281 GLU A C 1
ATOM 2082 O O . GLU A 1 281 ? 4.153 0.215 -10.758 1.00 98.75 281 GLU A O 1
ATOM 2087 N N . VAL A 1 282 ? 6.004 -0.832 -10.020 1.00 98.81 282 VAL A N 1
ATOM 2088 C CA . VAL A 1 282 ? 5.445 -1.318 -8.760 1.00 98.81 282 VAL A CA 1
ATOM 2089 C C . VAL A 1 282 ? 6.077 -0.504 -7.645 1.00 98.81 282 VAL A C 1
ATOM 2091 O O . VAL A 1 282 ? 7.297 -0.514 -7.495 1.00 98.81 282 VAL A O 1
ATOM 2094 N N . VAL A 1 283 ? 5.242 0.191 -6.875 1.00 98.69 283 VAL A N 1
ATOM 2095 C CA . VAL A 1 283 ? 5.645 0.951 -5.685 1.00 98.69 283 VAL A CA 1
ATOM 2096 C C . VAL A 1 283 ? 5.202 0.179 -4.449 1.00 98.69 283 VAL A C 1
ATOM 2098 O O . VAL A 1 283 ? 4.096 -0.360 -4.427 1.00 98.69 283 VAL A O 1
ATOM 2101 N N . ILE A 1 284 ? 6.071 0.115 -3.448 1.00 98.81 284 ILE A N 1
ATOM 2102 C CA . ILE A 1 284 ? 5.964 -0.695 -2.242 1.00 98.81 284 ILE A CA 1
ATOM 2103 C C . ILE A 1 284 ? 6.262 0.183 -1.030 1.00 98.81 284 ILE A C 1
ATOM 2105 O O . ILE A 1 284 ? 7.345 0.769 -0.920 1.00 98.81 284 ILE A O 1
ATOM 2109 N N . ASP A 1 285 ? 5.327 0.179 -0.089 1.00 98.88 285 ASP A N 1
ATOM 2110 C CA . ASP A 1 285 ? 5.522 0.743 1.243 1.00 98.88 285 ASP A CA 1
ATOM 2111 C C . ASP A 1 285 ? 5.545 -0.389 2.262 1.00 98.88 285 ASP A C 1
ATOM 2113 O O . ASP A 1 285 ? 4.859 -1.399 2.088 1.00 98.88 285 ASP A O 1
ATOM 2117 N N . GLY A 1 286 ? 6.328 -0.239 3.328 1.00 98.38 286 GLY A N 1
ATOM 2118 C CA . GLY A 1 286 ? 6.498 -1.297 4.313 1.00 98.38 286 GLY A CA 1
ATOM 2119 C C . GLY A 1 286 ? 6.976 -0.839 5.684 1.00 98.38 286 GLY A C 1
ATOM 2120 O O . GLY A 1 286 ? 7.478 0.274 5.866 1.00 98.38 286 GLY A O 1
ATOM 2121 N N . MET A 1 287 ? 6.785 -1.706 6.679 1.00 97.56 287 MET A N 1
ATOM 2122 C CA . MET A 1 287 ? 7.104 -1.413 8.082 1.00 97.56 287 MET A CA 1
ATOM 2123 C C . MET A 1 287 ? 8.615 -1.308 8.323 1.00 97.56 287 MET A C 1
ATOM 2125 O O . MET A 1 287 ? 9.049 -0.572 9.210 1.00 97.56 287 MET A O 1
ATOM 2129 N N . SER A 1 288 ? 9.422 -1.990 7.511 1.00 97.56 288 SER A N 1
ATOM 2130 C CA . SER A 1 288 ? 10.876 -2.013 7.614 1.00 97.56 288 SER A CA 1
ATOM 2131 C C . SER A 1 288 ? 11.563 -2.144 6.255 1.00 97.56 288 SER A C 1
ATOM 2133 O O . SER A 1 288 ? 10.962 -2.510 5.243 1.00 97.56 288 SER A O 1
ATOM 2135 N N . PHE A 1 289 ? 12.874 -1.891 6.246 1.00 98.00 289 PHE A N 1
ATOM 2136 C CA . PHE A 1 289 ? 13.711 -2.113 5.069 1.00 98.00 289 PHE A CA 1
ATOM 2137 C C . PHE A 1 289 ? 13.679 -3.585 4.632 1.00 98.00 289 PHE A C 1
ATOM 2139 O O . PHE A 1 289 ? 13.533 -3.869 3.450 1.00 98.00 289 PHE A O 1
ATOM 2146 N N . GLY A 1 290 ? 13.773 -4.523 5.580 1.00 97.62 290 GLY A N 1
ATOM 2147 C CA . GLY A 1 290 ? 13.821 -5.956 5.277 1.00 97.62 290 GLY A CA 1
ATOM 2148 C C . GLY A 1 290 ? 12.557 -6.471 4.588 1.00 97.62 290 GLY A C 1
ATOM 2149 O O . GLY A 1 290 ? 12.647 -7.251 3.640 1.00 97.62 290 GLY A O 1
ATOM 2150 N N . GLU A 1 291 ? 11.379 -6.001 5.003 1.00 97.69 291 GLU A N 1
ATOM 2151 C CA . GLU A 1 291 ? 10.115 -6.407 4.376 1.00 97.69 291 GLU A CA 1
ATOM 2152 C C . GLU A 1 291 ? 9.985 -5.848 2.953 1.00 97.69 291 GLU A C 1
ATOM 2154 O O . GLU A 1 291 ? 9.609 -6.587 2.044 1.00 97.69 291 GLU A O 1
ATOM 2159 N N . ILE A 1 292 ? 10.371 -4.585 2.724 1.00 98.56 292 ILE A N 1
ATOM 2160 C CA . ILE A 1 292 ? 10.370 -3.992 1.376 1.00 98.56 292 ILE A CA 1
ATOM 2161 C C . ILE A 1 292 ? 11.397 -4.684 0.475 1.00 98.56 292 ILE A C 1
ATOM 2163 O O . ILE A 1 292 ? 11.075 -5.016 -0.662 1.00 98.56 292 ILE A O 1
ATOM 2167 N N . ALA A 1 293 ? 12.611 -4.944 0.969 1.00 98.56 293 ALA A N 1
ATOM 2168 C CA . ALA A 1 293 ? 13.638 -5.666 0.220 1.00 98.56 293 ALA A CA 1
ATOM 2169 C C . ALA A 1 293 ? 13.139 -7.061 -0.191 1.00 98.56 293 ALA A C 1
ATOM 2171 O O . ALA A 1 293 ? 13.220 -7.436 -1.361 1.00 98.56 293 ALA A O 1
ATOM 2172 N N . SER A 1 294 ? 12.520 -7.788 0.742 1.00 98.25 294 SER A N 1
ATOM 2173 C CA . SER A 1 294 ? 11.903 -9.086 0.455 1.00 98.25 294 SER A CA 1
ATOM 2174 C C . SER A 1 294 ? 10.803 -8.965 -0.606 1.00 98.25 294 SER A C 1
ATOM 2176 O O . SER A 1 294 ? 10.762 -9.765 -1.538 1.00 98.25 294 SER A O 1
ATOM 2178 N N . ALA A 1 295 ? 9.948 -7.939 -0.517 1.00 98.50 295 ALA A N 1
ATOM 2179 C CA . ALA A 1 295 ? 8.861 -7.705 -1.467 1.00 98.50 295 ALA A CA 1
ATOM 2180 C C . ALA A 1 295 ? 9.368 -7.361 -2.878 1.00 98.50 295 ALA A C 1
ATOM 2182 O O . ALA A 1 295 ? 8.855 -7.890 -3.866 1.00 98.50 295 ALA A O 1
ATOM 2183 N N . ILE A 1 296 ? 10.419 -6.540 -2.982 1.00 98.75 296 ILE A N 1
ATOM 2184 C CA . ILE A 1 296 ? 11.125 -6.272 -4.243 1.00 98.75 296 ILE A CA 1
ATOM 2185 C C . ILE A 1 296 ? 11.668 -7.586 -4.817 1.00 98.75 296 ILE A C 1
ATOM 2187 O O . ILE A 1 296 ? 11.438 -7.883 -5.989 1.00 98.75 296 ILE A O 1
ATOM 2191 N N . SER A 1 297 ? 12.341 -8.397 -3.996 1.00 98.56 297 SER A N 1
ATOM 2192 C CA . SER A 1 297 ? 12.961 -9.648 -4.442 1.00 98.56 297 SER A CA 1
ATOM 2193 C C . SER A 1 297 ? 11.943 -10.644 -5.009 1.00 98.56 297 SER A C 1
ATOM 2195 O O . SER A 1 297 ? 12.089 -11.116 -6.146 1.00 98.56 297 SER A O 1
ATOM 2197 N N . VAL A 1 298 ? 10.863 -10.924 -4.267 1.00 98.56 298 VAL A N 1
ATOM 2198 C CA . VAL A 1 298 ? 9.825 -11.864 -4.724 1.00 98.56 298 VAL A CA 1
ATOM 2199 C C . VAL A 1 298 ? 9.023 -11.301 -5.895 1.00 98.56 298 VAL A C 1
ATOM 2201 O O . VAL A 1 298 ? 8.697 -12.047 -6.819 1.00 98.56 298 VAL A O 1
ATOM 2204 N N . GLY A 1 299 ? 8.756 -9.991 -5.902 1.00 98.75 299 GLY A N 1
ATOM 2205 C CA . GLY A 1 299 ? 8.021 -9.312 -6.965 1.00 98.75 299 GLY A CA 1
ATOM 2206 C C . GLY A 1 299 ? 8.760 -9.368 -8.300 1.00 98.75 299 GLY A C 1
ATOM 2207 O O . GLY A 1 299 ? 8.194 -9.814 -9.300 1.00 98.75 299 GLY A O 1
ATOM 2208 N N . ILE A 1 300 ? 10.044 -8.996 -8.308 1.00 98.81 300 ILE A N 1
ATOM 2209 C CA . ILE A 1 300 ? 10.898 -9.084 -9.500 1.00 98.81 300 ILE A CA 1
ATOM 2210 C C . ILE A 1 300 ? 11.011 -10.537 -9.965 1.00 98.81 300 ILE A C 1
ATOM 2212 O O . ILE A 1 300 ? 10.837 -10.820 -11.151 1.00 98.81 300 ILE A O 1
ATOM 2216 N N . SER A 1 301 ? 11.257 -11.472 -9.042 1.00 98.56 301 SER A N 1
ATOM 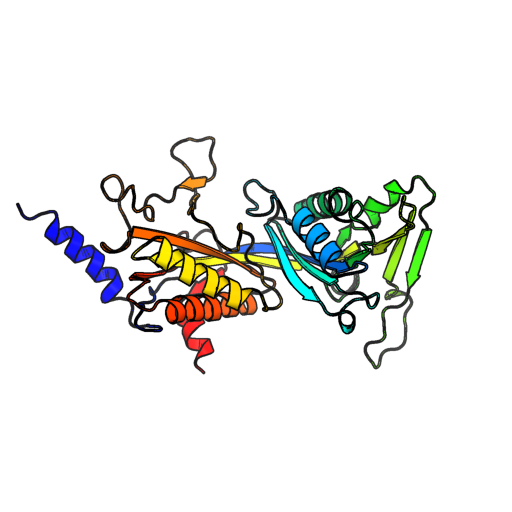2217 C CA . SER A 1 301 ? 11.393 -12.890 -9.385 1.00 98.56 301 SER A CA 1
ATOM 2218 C C . SER A 1 301 ? 10.129 -13.444 -10.048 1.00 98.56 301 SER A C 1
ATOM 2220 O O . SER A 1 301 ? 10.211 -14.104 -11.085 1.00 98.56 301 SER A O 1
ATOM 2222 N N . ALA A 1 302 ? 8.951 -13.136 -9.499 1.00 98.75 302 ALA A N 1
ATOM 2223 C CA . ALA A 1 302 ? 7.670 -13.556 -10.058 1.00 98.75 302 ALA A CA 1
ATOM 2224 C C . ALA A 1 302 ? 7.383 -12.910 -11.424 1.00 98.75 302 ALA A C 1
ATOM 2226 O O . ALA A 1 302 ? 6.969 -13.612 -12.348 1.00 98.75 302 ALA A O 1
ATOM 2227 N N . ALA A 1 303 ? 7.648 -11.608 -11.580 1.00 98.81 303 ALA A N 1
ATOM 2228 C CA . ALA A 1 303 ? 7.499 -10.907 -12.856 1.00 98.81 303 ALA A CA 1
ATOM 2229 C C . ALA A 1 303 ? 8.357 -11.535 -13.961 1.00 98.81 303 ALA A C 1
ATOM 2231 O O . ALA A 1 303 ? 7.850 -11.827 -15.046 1.00 98.81 303 ALA A O 1
ATOM 2232 N N . CYS A 1 304 ? 9.639 -11.780 -13.678 1.00 98.62 304 CYS A N 1
ATOM 2233 C CA . CYS A 1 304 ? 10.563 -12.382 -14.633 1.00 98.62 304 CYS A CA 1
ATOM 2234 C C . CYS A 1 304 ? 10.151 -13.813 -14.996 1.00 98.62 304 CYS A C 1
ATOM 2236 O O . CYS A 1 304 ? 10.086 -14.144 -16.176 1.00 98.62 304 CYS A O 1
ATOM 2238 N N . ASN A 1 305 ? 9.811 -14.651 -14.012 1.00 98.62 305 ASN A N 1
ATOM 2239 C CA . ASN A 1 305 ? 9.398 -16.036 -14.263 1.00 98.62 305 ASN A CA 1
ATOM 2240 C C . ASN A 1 305 ? 8.087 -16.144 -15.058 1.00 98.62 305 ASN A C 1
ATOM 2242 O O . ASN A 1 305 ? 7.893 -17.118 -15.781 1.00 98.62 305 ASN A O 1
ATOM 2246 N N . ALA A 1 306 ? 7.191 -15.160 -14.943 1.00 98.69 306 ALA A N 1
ATOM 2247 C CA . ALA A 1 306 ? 5.902 -15.191 -15.626 1.00 98.69 306 ALA A CA 1
ATOM 2248 C C . ALA A 1 306 ? 6.005 -15.011 -17.149 1.00 98.69 306 ALA A C 1
ATOM 2250 O O . ALA A 1 306 ? 5.155 -15.528 -17.873 1.00 98.69 306 ALA A O 1
ATOM 2251 N N . VAL A 1 307 ? 6.999 -14.261 -17.643 1.00 98.62 307 VAL A N 1
ATOM 2252 C CA . VAL A 1 307 ? 7.070 -13.896 -19.073 1.00 98.62 307 VAL A CA 1
ATOM 2253 C C . VAL A 1 307 ? 8.462 -14.012 -19.708 1.00 98.62 307 VAL A C 1
ATOM 2255 O O . VAL A 1 307 ? 8.577 -13.912 -20.931 1.00 98.62 307 VAL A O 1
ATOM 2258 N N . GLY A 1 308 ? 9.514 -14.222 -18.912 1.00 98.12 308 GLY A N 1
ATOM 2259 C CA . GLY A 1 308 ? 10.903 -14.318 -19.366 1.00 98.12 308 GLY A CA 1
ATOM 2260 C C . GLY A 1 308 ? 11.382 -13.103 -20.171 1.00 98.12 308 GLY A C 1
ATOM 2261 O O . GLY A 1 308 ? 10.731 -12.055 -20.237 1.00 98.12 308 GLY A O 1
ATOM 2262 N N . ASN A 1 309 ? 12.527 -13.254 -20.840 1.00 95.94 309 ASN A N 1
ATOM 2263 C CA . ASN A 1 309 ? 13.098 -12.214 -21.710 1.00 95.94 309 ASN A CA 1
ATOM 2264 C C . ASN A 1 309 ? 12.308 -11.973 -23.017 1.00 95.94 309 ASN A C 1
ATOM 2266 O O . ASN A 1 309 ? 12.534 -10.983 -23.724 1.00 95.94 309 ASN A O 1
ATOM 2270 N N . GLY A 1 310 ? 11.374 -12.876 -23.338 1.00 96.38 310 GLY A N 1
ATOM 2271 C CA . GLY A 1 310 ? 10.420 -12.730 -24.434 1.00 96.38 310 GLY A CA 1
ATOM 2272 C C . GLY A 1 310 ? 9.306 -11.729 -24.123 1.00 96.38 310 GLY A C 1
ATOM 2273 O O . GLY A 1 310 ? 8.751 -11.141 -25.047 1.00 96.38 310 GLY A O 1
ATOM 2274 N N . GLY A 1 311 ? 9.000 -11.494 -22.841 1.00 98.00 311 GLY A N 1
ATOM 2275 C CA . GLY A 1 311 ? 8.034 -10.482 -22.408 1.00 98.00 311 GLY A CA 1
ATOM 2276 C C . GLY A 1 311 ? 8.670 -9.215 -21.839 1.00 98.00 311 GLY A C 1
ATOM 2277 O O . GLY A 1 311 ? 8.226 -8.108 -22.160 1.00 98.00 311 GLY A O 1
ATOM 2278 N N . LEU A 1 312 ? 9.720 -9.360 -21.025 1.00 98.44 312 LEU A N 1
ATOM 2279 C CA . LEU A 1 312 ? 10.457 -8.242 -20.437 1.00 98.44 312 LEU A CA 1
ATOM 2280 C C . LEU A 1 312 ? 11.797 -8.034 -21.141 1.00 98.44 312 LEU A C 1
ATOM 2282 O O . LEU A 1 312 ? 12.576 -8.964 -21.329 1.00 98.44 312 LEU A O 1
ATOM 2286 N N . VAL A 1 313 ? 12.086 -6.784 -21.484 1.00 97.50 313 VAL A N 1
ATOM 2287 C CA . VAL A 1 313 ? 13.411 -6.347 -21.933 1.00 97.50 313 VAL A CA 1
ATOM 2288 C C . VAL A 1 313 ? 14.380 -6.290 -20.756 1.00 97.50 313 VAL A C 1
ATOM 2290 O O . VAL A 1 313 ? 15.546 -6.637 -20.910 1.00 97.50 313 VAL A O 1
ATOM 2293 N N . GLY A 1 314 ? 13.893 -5.902 -19.576 1.00 97.06 314 GLY A N 1
ATOM 2294 C CA . GLY A 1 314 ? 14.680 -5.827 -18.353 1.00 97.06 314 GLY A CA 1
ATOM 2295 C C . GLY A 1 314 ? 13.871 -5.320 -17.165 1.00 97.06 314 GLY A C 1
ATOM 2296 O O . GLY A 1 314 ? 12.698 -4.954 -17.293 1.00 97.06 314 GLY A O 1
ATOM 2297 N N . VAL A 1 315 ? 14.522 -5.287 -16.006 1.00 98.12 315 VAL A N 1
ATOM 2298 C CA . VAL A 1 315 ? 13.986 -4.700 -14.772 1.00 98.12 315 VAL A CA 1
ATOM 2299 C C . VAL A 1 31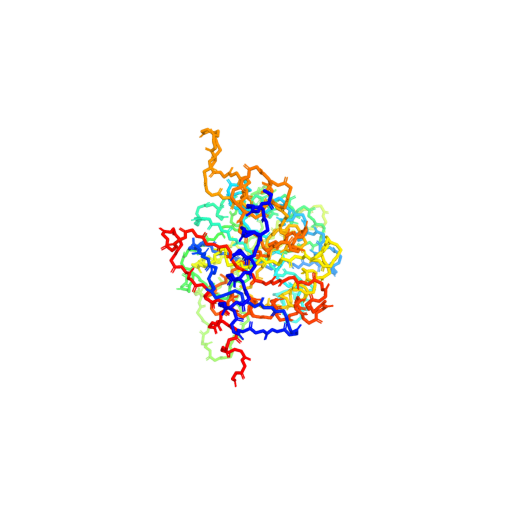5 ? 14.947 -3.640 -14.253 1.00 98.12 315 VAL A C 1
ATOM 2301 O O . VAL A 1 315 ? 16.165 -3.825 -14.273 1.00 98.12 315 VAL A O 1
ATOM 2304 N N . THR A 1 316 ? 14.403 -2.525 -13.777 1.00 97.75 316 THR A N 1
ATOM 2305 C CA . THR A 1 316 ? 15.164 -1.431 -13.169 1.00 97.75 316 THR A CA 1
ATOM 2306 C C . THR A 1 316 ? 14.445 -0.864 -11.950 1.00 97.75 316 THR A C 1
ATOM 2308 O O . THR A 1 316 ? 13.482 -1.461 -11.480 1.00 97.75 316 THR A O 1
ATOM 2311 N N . ALA A 1 317 ? 14.917 0.254 -11.408 1.00 97.62 317 ALA A N 1
ATOM 2312 C CA . ALA A 1 317 ? 14.271 0.958 -10.309 1.00 97.62 317 ALA A CA 1
ATOM 2313 C C . ALA A 1 317 ? 14.435 2.473 -10.456 1.00 97.62 317 ALA A C 1
ATOM 2315 O O . ALA A 1 317 ? 15.432 2.954 -10.996 1.00 97.62 317 ALA A O 1
ATOM 2316 N N . GLY A 1 318 ? 13.442 3.209 -9.964 1.00 95.31 318 GLY A N 1
ATOM 2317 C CA . GLY A 1 318 ? 13.431 4.660 -9.898 1.00 95.31 318 GLY A CA 1
ATOM 2318 C C . GLY A 1 318 ? 14.208 5.178 -8.689 1.00 95.31 318 GLY A C 1
ATOM 2319 O O . GLY A 1 318 ? 14.009 4.734 -7.554 1.00 95.31 318 GLY A O 1
ATOM 2320 N N . ASN A 1 319 ? 15.069 6.162 -8.938 1.00 95.25 319 ASN A N 1
ATOM 2321 C CA . ASN A 1 319 ? 15.786 6.912 -7.915 1.00 95.25 319 ASN A CA 1
ATOM 2322 C C . ASN A 1 319 ? 15.949 8.384 -8.320 1.00 95.25 319 ASN A C 1
ATOM 2324 O O . ASN A 1 319 ? 15.645 8.784 -9.443 1.00 95.25 319 ASN A O 1
ATOM 2328 N N . TYR A 1 320 ? 16.437 9.192 -7.383 1.00 91.88 320 TYR A N 1
ATOM 2329 C CA . TYR A 1 320 ? 16.623 10.636 -7.509 1.00 91.88 320 TYR A CA 1
ATOM 2330 C C . TYR A 1 320 ? 18.103 11.012 -7.336 1.00 91.88 320 TYR A C 1
ATOM 2332 O O . TYR A 1 320 ? 18.447 12.090 -6.838 1.00 91.88 320 TYR A O 1
ATOM 2340 N N . GLY A 1 321 ? 18.996 10.101 -7.738 1.00 90.12 321 GLY A N 1
ATOM 2341 C CA . GLY A 1 321 ? 20.443 10.259 -7.627 1.00 90.12 321 GLY A CA 1
ATOM 2342 C C . GLY A 1 321 ? 20.987 10.121 -6.203 1.00 90.12 321 GLY A C 1
ATOM 2343 O O . GLY A 1 321 ? 22.093 10.597 -5.945 1.00 90.12 321 GLY A O 1
ATOM 2344 N N . GLY A 1 322 ? 20.229 9.522 -5.277 1.00 90.62 322 GLY A N 1
ATOM 2345 C CA . GLY A 1 322 ? 20.634 9.297 -3.887 1.00 90.62 322 GLY A CA 1
ATOM 2346 C C . GLY A 1 322 ? 20.612 10.557 -3.020 1.00 90.62 322 GLY A C 1
ATOM 2347 O O . GLY A 1 322 ? 21.297 10.612 -1.999 1.00 90.62 322 GLY A O 1
ATOM 2348 N N . LYS A 1 323 ? 19.891 11.596 -3.454 1.00 89.06 323 LYS A N 1
ATOM 2349 C CA . LYS A 1 323 ? 19.916 12.934 -2.843 1.00 89.06 323 LYS A CA 1
ATOM 2350 C C . LYS A 1 323 ? 18.679 13.260 -2.014 1.00 89.06 323 LYS A C 1
ATOM 2352 O O . LYS A 1 323 ? 18.706 14.258 -1.298 1.00 89.06 323 LYS A O 1
ATOM 2357 N N . LEU A 1 324 ? 17.595 12.497 -2.149 1.00 90.06 324 LEU A N 1
ATOM 2358 C CA . LEU A 1 324 ? 16.305 12.822 -1.542 1.00 90.06 324 LEU A CA 1
ATOM 2359 C C . LEU A 1 324 ? 15.916 11.791 -0.475 1.00 90.06 324 LEU A C 1
ATOM 2361 O O . LEU A 1 324 ? 15.646 12.159 0.667 1.00 90.06 324 LEU A O 1
ATOM 2365 N N . GLY A 1 325 ? 15.876 10.515 -0.845 1.00 93.50 325 GLY A N 1
ATOM 2366 C CA . GLY A 1 325 ? 15.560 9.398 0.036 1.00 93.50 325 GLY A CA 1
ATOM 2367 C C . GLY A 1 325 ? 16.820 8.805 0.659 1.00 93.50 325 GLY A C 1
ATOM 2368 O O . GLY A 1 325 ? 17.856 8.662 0.005 1.00 93.50 325 GLY A O 1
ATOM 2369 N N . ARG A 1 326 ? 16.738 8.444 1.942 1.00 95.50 326 ARG A N 1
ATOM 2370 C CA . ARG A 1 326 ? 17.868 7.849 2.677 1.00 95.50 326 ARG A CA 1
ATOM 2371 C C . ARG A 1 326 ? 17.960 6.328 2.541 1.00 95.50 326 ARG A C 1
ATOM 2373 O O . ARG A 1 326 ? 18.984 5.758 2.902 1.00 95.50 326 ARG A O 1
ATOM 2380 N N . HIS A 1 327 ? 16.898 5.678 2.063 1.00 97.88 327 HIS A N 1
ATOM 2381 C CA . HIS A 1 327 ? 16.830 4.221 1.932 1.00 97.88 327 HIS A CA 1
ATOM 2382 C C . HIS A 1 327 ? 17.096 3.831 0.486 1.00 97.88 327 HIS A C 1
ATOM 2384 O O . HIS A 1 327 ? 16.344 4.229 -0.404 1.00 97.88 327 HIS A O 1
ATOM 2390 N N . HIS A 1 328 ? 18.164 3.071 0.247 1.00 98.31 328 HIS A N 1
ATOM 2391 C CA . HIS A 1 328 ? 18.572 2.650 -1.096 1.00 98.31 328 HIS A CA 1
ATOM 2392 C C . HIS A 1 328 ? 18.484 1.130 -1.214 1.00 98.31 328 HIS A C 1
ATOM 2394 O O . HIS A 1 328 ? 19.311 0.409 -0.658 1.00 98.31 328 HIS A O 1
ATOM 2400 N N . PHE A 1 329 ? 17.497 0.645 -1.963 1.00 98.31 329 PHE A N 1
ATOM 2401 C CA . PHE A 1 329 ? 17.330 -0.775 -2.266 1.00 98.31 329 PHE A CA 1
ATOM 2402 C C . PHE A 1 329 ? 18.091 -1.114 -3.546 1.00 98.31 329 PHE A C 1
ATOM 2404 O O . PHE A 1 329 ? 17.538 -1.030 -4.643 1.00 98.31 329 PHE A O 1
ATOM 2411 N N . ARG A 1 330 ? 19.380 -1.443 -3.423 1.00 97.75 330 ARG A N 1
ATOM 2412 C CA . ARG A 1 330 ? 20.204 -1.880 -4.560 1.00 97.75 330 ARG A CA 1
ATOM 2413 C C . ARG A 1 330 ? 19.680 -3.215 -5.077 1.00 97.75 330 ARG A C 1
ATOM 2415 O O . ARG A 1 330 ? 19.704 -4.202 -4.349 1.00 97.75 330 ARG A O 1
ATOM 2422 N N . LEU A 1 331 ? 19.206 -3.246 -6.323 1.00 97.19 331 LEU A N 1
ATOM 2423 C CA . LEU A 1 331 ? 18.479 -4.403 -6.856 1.00 97.19 331 LEU A CA 1
ATOM 2424 C C . LEU A 1 331 ? 19.320 -5.680 -6.827 1.00 97.19 331 LEU A C 1
ATOM 2426 O O . LEU A 1 331 ? 18.808 -6.743 -6.499 1.00 97.19 331 LEU A O 1
ATOM 2430 N N . HIS A 1 332 ? 20.610 -5.582 -7.152 1.00 95.38 332 HIS A N 1
ATOM 2431 C CA . HIS A 1 332 ? 21.502 -6.744 -7.164 1.00 95.38 332 HIS A CA 1
ATOM 2432 C C . HIS A 1 332 ? 21.735 -7.309 -5.765 1.00 95.38 332 HIS A C 1
ATOM 2434 O O . HIS A 1 332 ? 21.692 -8.525 -5.612 1.00 95.38 332 HIS A O 1
ATOM 2440 N N . ASP A 1 333 ? 21.905 -6.450 -4.759 1.00 95.31 333 ASP A N 1
ATOM 2441 C CA . ASP A 1 333 ? 22.108 -6.866 -3.367 1.00 95.31 333 ASP A CA 1
ATOM 2442 C C . ASP A 1 333 ? 20.841 -7.551 -2.833 1.00 95.31 333 ASP A C 1
ATOM 2444 O O . ASP A 1 333 ? 20.886 -8.690 -2.370 1.00 95.31 333 ASP A O 1
ATOM 2448 N N . VAL A 1 334 ? 19.687 -6.900 -3.023 1.00 95.25 334 VAL A N 1
ATOM 2449 C CA . VAL A 1 334 ? 18.369 -7.407 -2.610 1.00 95.25 334 VAL A CA 1
ATOM 2450 C C . VAL A 1 334 ? 18.067 -8.782 -3.221 1.00 95.25 334 VAL A C 1
ATOM 2452 O O . VAL A 1 334 ? 17.504 -9.650 -2.559 1.00 95.25 334 VAL A O 1
ATOM 2455 N N . LEU A 1 335 ? 18.449 -9.001 -4.481 1.00 93.69 335 LEU A N 1
ATOM 2456 C CA . LEU A 1 335 ? 18.215 -10.265 -5.187 1.00 93.69 335 LEU A CA 1
ATOM 2457 C C . LEU A 1 335 ? 19.286 -11.333 -4.914 1.00 93.69 335 LEU A C 1
ATOM 2459 O O . LEU A 1 335 ? 19.041 -12.513 -5.177 1.00 93.69 335 LEU A O 1
ATOM 2463 N N . ALA A 1 336 ? 20.466 -10.950 -4.421 1.00 85.25 336 ALA A N 1
ATOM 2464 C CA . ALA A 1 336 ? 21.527 -11.882 -4.049 1.00 85.25 336 ALA A CA 1
ATOM 2465 C C . ALA A 1 336 ? 21.273 -12.510 -2.670 1.00 85.25 336 ALA A C 1
ATOM 2467 O O . ALA A 1 336 ? 21.440 -13.720 -2.522 1.00 85.25 336 ALA A O 1
ATOM 2468 N N . GLU A 1 337 ? 20.802 -11.725 -1.697 1.00 66.94 337 GLU A N 1
ATOM 2469 C CA . GLU A 1 337 ? 20.513 -12.182 -0.326 1.00 66.94 337 GLU A CA 1
ATOM 2470 C C . GLU A 1 337 ? 19.414 -13.256 -0.259 1.00 66.94 337 GLU A C 1
ATOM 2472 O O . GLU A 1 337 ? 19.389 -14.065 0.659 1.00 66.94 337 GLU A O 1
ATOM 2477 N N . THR A 1 338 ? 18.512 -13.314 -1.243 1.00 56.78 338 THR A N 1
ATOM 2478 C CA . THR A 1 338 ? 17.431 -14.321 -1.281 1.00 56.78 338 THR A CA 1
ATOM 2479 C C . THR A 1 338 ? 17.866 -15.656 -1.907 1.00 56.78 338 THR A C 1
ATOM 2481 O O . THR A 1 338 ? 17.089 -16.608 -1.933 1.00 56.78 338 THR A O 1
ATOM 2484 N N . ARG A 1 339 ? 19.088 -15.741 -2.458 1.00 50.84 339 ARG A N 1
ATOM 2485 C CA . ARG A 1 339 ? 19.639 -16.968 -3.070 1.00 50.84 339 ARG A CA 1
ATOM 2486 C C . ARG A 1 339 ? 20.534 -17.780 -2.120 1.00 50.84 339 ARG A C 1
ATOM 2488 O O . ARG A 1 339 ? 20.996 -18.845 -2.530 1.00 50.84 339 ARG A O 1
ATOM 2495 N N . SER A 1 340 ? 20.788 -17.284 -0.907 1.00 36.28 340 SER A N 1
ATOM 2496 C CA . SER A 1 340 ? 21.530 -17.959 0.174 1.00 36.28 340 SER A CA 1
ATOM 2497 C C . SER A 1 340 ? 20.593 -18.523 1.230 1.00 36.28 340 SER A C 1
ATOM 2499 O O . SER A 1 340 ? 20.844 -19.663 1.674 1.00 36.28 340 SER A O 1
#

Solvent-accessible surface area (backbone atoms only — not comparable to full-atom values): 17454 Å² total; per-residue (Å²): 144,77,67,64,67,58,54,54,52,55,54,45,40,58,62,65,75,58,18,89,51,62,46,58,76,19,32,36,42,77,44,33,10,39,14,33,79,25,24,30,37,33,33,32,38,29,13,84,40,63,66,48,25,52,51,23,47,55,54,44,28,51,81,12,51,40,46,92,81,49,50,27,28,20,27,70,23,38,80,38,54,28,93,76,38,100,82,60,32,31,26,32,33,32,42,37,36,14,85,36,64,68,45,43,46,54,49,51,37,55,32,41,55,69,20,34,72,70,31,72,71,32,35,42,39,51,52,48,94,54,55,61,87,75,24,72,48,64,31,50,34,28,69,60,54,40,64,77,21,74,83,68,41,44,80,47,74,43,72,66,83,81,71,89,85,72,82,88,56,85,87,62,49,46,44,35,32,41,22,62,50,96,96,47,60,41,39,23,27,33,48,23,30,38,46,74,24,38,33,52,34,44,39,31,40,30,2,52,33,60,67,38,34,51,51,16,49,51,38,13,40,64,59,35,44,80,40,76,59,38,35,38,32,28,76,92,27,38,42,77,68,56,75,33,85,39,47,98,51,86,93,35,71,54,32,72,31,52,36,72,32,60,92,34,52,95,78,38,76,57,77,60,47,84,69,37,59,28,56,41,32,38,43,34,33,15,60,41,69,67,46,42,41,50,39,51,34,47,17,53,51,34,20,25,64,68,43,24,48,84,16,27,66,29,37,44,41,61,59,69,88,76,74,78,34,87,43,71,51,36,46,60,59,44,51,50,68,76,76,113

Foldseek 3Di:
DPDPVVVLVVLLCQQVVQFPDDFLQFGAHQFWFFWAKWKKFKKKKFFQAVVLQVQLQCQLLPLAQDCVPSVKQKHWQAWDALVRDQNSGTITMMMMIGRDLVSLLVSNQVSCLPRAVPGPGMEMEGPDPDDCVVFVRWRFHCLPNQCQLVPVKDKDWAAGDDPPDDDDDPRRTWIWIWRQDDNGTHIYTGIYGMDMWMWRGKKKFFWLDPVLQVQLQLQLQVQSRNAPFKAQRHDSQKDQFDWDADDPDNVDRIHGPLQDALVCVVPDNHSHNPSGNGMMMGIMIGRDLLSSLQSLQRSNNRSCVRRPCVTTNHMYYDDDVCPHGVRINRSVVSNVVVVD

Sequence (340 aa):
MNSADEVVSADTHRWVTDSPLRIADVPIHATFAEAFDMKMTRLIITAADQEWCDAAAAAMVGFGTSVIACGVEIAVERRLLASETPDGRPGVAILAFAVSGKELEKQIPRRAGQCVLTCPTTALYAGLDGGPTVYPNRVPLGKTLRYFGDGYQISKQLQPPQASGDNPTTENAVRYWRIPVMDGEFVCQHDCGRTEAIGGGNFILLGRSIEAVSVACRAAIAAISPMHGVITPFPGGATRSGSKVGSKYAALFASTNEAFCPALRELAQTELPAETTAVLEVVIDGMSFGEIASAISVGISAACNAVGNGGLVGVTAGNYGGKLGRHHFRLHDVLAETRS

pLDDT: mean 91.62, std 14.89, range [36.28, 98.88]

Secondary structure (DSSP, 8-state):
--SHHHHHHHHHHHHHHS---EETTEEB-S-EEEEEEEEEEEEEEE-SSHHHHHHHHHHHHSS-S-TTTTS-EEEEEEEE-GGGSTTSS-EEEEEEEESSHHHHHHHHHHHIIIIITTSTT-EEEE-S---TTT--SEEESHHHHGGGGTT--EEEEEPPPPPTTPPPPGGGPEEEEEEEETTEEEEEESEEE-EEEEEEEEEEEEESSHHHHHHHHHHHHHHHTT-TTEE--SGGG-BSS-EEE--SSTT-SEEE-GGG-GGGTTTS---S-TT--EEEEEEEEESSHHHHHHHHHHHHHHHHHHHHHHHEEEEE---STTSS-SEEEEHHHHHHHTT-

Mean predicted aligned error: 5.84 Å